Protein AF-A5HJ44-F1 (afdb_monomer_lite)

Organism: NCBI:txid44664

InterPro domains:
  IPR025958 SID1 transmembrane family [PF13965] (1-228)
  IPR025958 SID1 transmembrane family [PTHR12185] (1-228)

Radius of gyration: 21.25 Å; chains: 1; bounding box: 67×36×52 Å

Structure (mmCIF, N/CA/C/O backbone):
data_AF-A5HJ44-F1
#
_entry.id   AF-A5HJ44-F1
#
loop_
_atom_site.group_PDB
_atom_site.id
_atom_site.type_symbol
_atom_site.label_atom_id
_atom_site.label_alt_id
_atom_site.label_comp_id
_atom_site.label_asym_id
_atom_site.label_entity_id
_atom_site.label_seq_id
_atom_site.pdbx_PDB_ins_code
_atom_site.Cartn_x
_atom_site.Cartn_y
_atom_site.Cartn_z
_atom_site.occupancy
_atom_site.B_iso_or_equiv
_atom_site.auth_seq_id
_atom_site.auth_comp_id
_atom_site.auth_asym_id
_atom_site.auth_atom_id
_atom_site.pdbx_PDB_model_num
ATOM 1 N N . PRO A 1 1 ? -18.922 -4.460 18.369 1.00 63.72 1 PRO A N 1
ATOM 2 C CA . PRO A 1 1 ? -17.484 -4.845 18.382 1.00 63.72 1 PRO A CA 1
ATOM 3 C C . PRO A 1 1 ? -16.752 -4.337 19.642 1.00 63.72 1 PRO A C 1
ATOM 5 O O . PRO A 1 1 ? -17.092 -3.272 20.147 1.00 63.72 1 PRO A O 1
ATOM 8 N N . ASN A 1 2 ? -15.773 -5.092 20.155 1.00 74.44 2 ASN A N 1
ATOM 9 C CA . ASN A 1 2 ? -14.894 -4.692 21.267 1.00 74.44 2 ASN A CA 1
ATOM 10 C C . ASN A 1 2 ? -13.429 -4.575 20.786 1.00 74.44 2 ASN A C 1
ATOM 12 O O . ASN A 1 2 ? -13.132 -4.883 19.630 1.00 74.44 2 ASN A O 1
ATOM 16 N N . HIS A 1 3 ? -12.511 -4.149 21.659 1.00 74.56 3 HIS A N 1
ATOM 17 C CA . HIS A 1 3 ? -11.091 -3.981 21.313 1.00 74.56 3 HIS A CA 1
ATOM 18 C C . HIS A 1 3 ? -10.432 -5.256 20.753 1.00 74.56 3 HIS A C 1
ATOM 20 O O . HIS A 1 3 ? -9.649 -5.172 19.808 1.00 74.56 3 HIS A O 1
ATOM 26 N N . SER A 1 4 ? -10.759 -6.432 21.300 1.00 76.81 4 SER A N 1
ATOM 27 C CA . SER A 1 4 ? -10.204 -7.712 20.842 1.00 76.81 4 SER A CA 1
ATOM 28 C C . SER A 1 4 ? -10.662 -8.064 19.426 1.00 76.81 4 SER A C 1
ATOM 30 O O . SER A 1 4 ? -9.835 -8.449 18.602 1.00 76.81 4 SER A O 1
ATOM 32 N N . ASN A 1 5 ? -11.948 -7.866 19.119 1.00 80.00 5 ASN A N 1
ATOM 33 C CA . ASN A 1 5 ? -12.482 -8.091 17.774 1.00 80.00 5 ASN A CA 1
ATOM 34 C C . ASN A 1 5 ? -11.851 -7.121 16.770 1.00 80.00 5 ASN A C 1
ATOM 36 O O . ASN A 1 5 ? -11.382 -7.545 15.721 1.00 80.00 5 ASN A O 1
ATOM 40 N N . PHE A 1 6 ? -11.733 -5.838 17.131 1.00 79.12 6 PHE A N 1
ATOM 41 C CA . PHE A 1 6 ? -11.078 -4.846 16.277 1.00 79.12 6 PHE A CA 1
ATOM 42 C C . PHE A 1 6 ? -9.630 -5.241 15.941 1.00 79.12 6 PHE A C 1
ATOM 44 O O . PHE A 1 6 ? -9.216 -5.163 14.783 1.00 79.12 6 PHE A O 1
ATOM 51 N N . GLN A 1 7 ? -8.854 -5.692 16.931 1.00 80.75 7 GLN A N 1
ATOM 52 C CA . GLN A 1 7 ? -7.484 -6.151 16.705 1.00 80.75 7 GLN A CA 1
ATOM 53 C C . GLN A 1 7 ? -7.439 -7.375 15.780 1.00 80.75 7 GLN A C 1
ATOM 55 O O . GLN A 1 7 ? -6.580 -7.440 14.896 1.00 80.75 7 GLN A O 1
ATOM 60 N N . PHE A 1 8 ? -8.332 -8.341 15.993 1.00 83.56 8 PHE A N 1
ATOM 61 C CA . PHE A 1 8 ? -8.414 -9.554 15.187 1.00 83.56 8 PHE A CA 1
ATOM 62 C C . PHE A 1 8 ? -8.706 -9.212 13.722 1.00 83.56 8 PHE A C 1
ATOM 64 O O . PHE A 1 8 ? -7.889 -9.532 12.859 1.00 83.56 8 PHE A O 1
ATOM 71 N N . ASP A 1 9 ? -9.772 -8.457 13.455 1.00 84.25 9 ASP A N 1
ATOM 72 C CA . ASP A 1 9 ? -10.190 -8.069 12.101 1.00 84.25 9 ASP A CA 1
ATOM 73 C C . ASP A 1 9 ? -9.094 -7.276 11.381 1.00 84.25 9 ASP A C 1
ATOM 75 O O . ASP A 1 9 ? -8.699 -7.593 10.256 1.00 84.25 9 ASP A O 1
ATOM 79 N N . THR A 1 10 ? -8.510 -6.297 12.075 1.00 87.81 10 THR A N 1
ATOM 80 C CA . THR A 1 10 ? -7.425 -5.471 11.530 1.00 87.81 10 THR A CA 1
ATOM 81 C C . THR A 1 10 ? -6.193 -6.321 11.185 1.00 87.81 10 THR A C 1
ATOM 83 O O . THR A 1 10 ? -5.534 -6.088 10.168 1.00 87.81 10 THR A O 1
ATOM 86 N N . SER A 1 11 ? -5.898 -7.355 11.980 1.00 90.31 11 SER A N 1
ATOM 87 C CA . SER A 1 11 ? -4.780 -8.268 11.716 1.00 90.31 11 SER A CA 1
ATOM 88 C C . SER A 1 11 ? -4.990 -9.080 10.434 1.00 90.31 11 SER A C 1
ATOM 90 O O . SER A 1 11 ? -4.043 -9.236 9.659 1.00 90.31 11 SER A O 1
ATOM 92 N N . PHE A 1 12 ? -6.217 -9.538 10.149 1.00 90.75 12 PHE A N 1
ATOM 93 C CA . PHE A 1 12 ? -6.521 -10.183 8.863 1.00 90.75 12 PHE A CA 1
ATOM 94 C C . PHE A 1 12 ? -6.310 -9.234 7.693 1.00 90.75 12 PHE A C 1
ATOM 96 O O . PHE A 1 12 ? -5.727 -9.630 6.683 1.00 90.75 12 PHE A O 1
ATOM 103 N N . MET A 1 13 ? -6.710 -7.972 7.836 1.00 92.62 13 MET A N 1
ATOM 104 C CA . MET A 1 13 ? -6.504 -6.983 6.782 1.00 92.62 13 MET A CA 1
ATOM 105 C C . MET A 1 13 ? -5.012 -6.732 6.516 1.00 92.62 13 MET A C 1
ATOM 107 O O . MET A 1 13 ? -4.609 -6.660 5.352 1.00 92.62 13 MET A O 1
ATOM 111 N N . TYR A 1 14 ? -4.163 -6.685 7.554 1.00 93.81 14 TYR A N 1
ATOM 112 C CA . TYR A 1 14 ? -2.704 -6.617 7.372 1.00 93.81 14 TYR A CA 1
ATOM 113 C C . TYR A 1 14 ? -2.171 -7.813 6.583 1.00 93.81 14 TYR A C 1
ATOM 115 O O . TYR A 1 14 ? -1.401 -7.638 5.634 1.00 93.81 14 TYR A O 1
ATOM 123 N N . ILE A 1 15 ? -2.595 -9.024 6.962 1.00 93.81 15 ILE A N 1
ATOM 124 C CA . ILE A 1 15 ? -2.179 -10.268 6.310 1.00 93.81 15 ILE A CA 1
ATOM 125 C C . ILE A 1 15 ? -2.581 -10.242 4.834 1.00 93.81 15 ILE A C 1
ATOM 127 O O . ILE A 1 15 ? -1.734 -10.474 3.971 1.00 93.81 15 ILE A O 1
ATOM 131 N N . ILE A 1 16 ? -3.838 -9.907 4.528 1.00 94.06 16 ILE A N 1
ATOM 132 C CA . ILE A 1 16 ? -4.346 -9.835 3.153 1.00 94.06 16 ILE A CA 1
ATOM 133 C C . ILE A 1 16 ? -3.537 -8.826 2.335 1.00 94.06 16 ILE A C 1
ATOM 135 O O . ILE A 1 16 ? -3.106 -9.154 1.226 1.00 94.06 16 ILE A O 1
ATOM 139 N N . CYS A 1 17 ? -3.264 -7.634 2.874 1.00 95.19 17 CYS A N 1
ATOM 140 C CA . CYS A 1 17 ? -2.484 -6.621 2.165 1.00 95.19 17 CYS A CA 1
ATOM 141 C C . CYS A 1 17 ? -1.070 -7.107 1.845 1.00 95.19 17 CYS A C 1
ATOM 143 O O . CYS A 1 17 ? -0.602 -6.997 0.708 1.00 95.19 17 CYS A O 1
ATOM 145 N N . MET A 1 18 ? -0.386 -7.670 2.841 1.00 93.19 18 MET A N 1
ATOM 146 C CA . MET A 1 18 ? 0.999 -8.094 2.689 1.00 93.19 18 MET A CA 1
ATOM 147 C C . MET A 1 18 ? 1.131 -9.301 1.759 1.00 93.19 18 MET A C 1
ATOM 149 O O . MET A 1 18 ? 1.979 -9.298 0.864 1.00 93.19 18 MET A O 1
ATOM 153 N N . LEU A 1 19 ? 0.266 -10.306 1.915 1.00 93.44 19 LEU A N 1
ATOM 154 C CA . LEU A 1 19 ? 0.242 -11.471 1.032 1.00 93.44 19 LEU A CA 1
ATOM 155 C C . LEU A 1 19 ? -0.114 -11.077 -0.403 1.00 93.44 19 LEU A C 1
ATOM 157 O O . LEU A 1 19 ? 0.487 -11.607 -1.336 1.00 93.44 19 LEU A O 1
ATOM 161 N N . SER A 1 20 ? -1.012 -10.107 -0.596 1.00 94.50 20 SER A N 1
ATOM 162 C CA . SER A 1 20 ? -1.336 -9.579 -1.926 1.00 94.50 20 SER A CA 1
ATOM 163 C C . SER A 1 20 ? -0.126 -8.903 -2.574 1.00 94.50 20 SER A C 1
ATOM 165 O O . SER A 1 20 ? 0.199 -9.208 -3.722 1.00 94.50 20 SER A O 1
ATOM 167 N N . MET A 1 21 ? 0.604 -8.053 -1.841 1.00 93.19 21 MET A N 1
ATOM 168 C CA . MET A 1 21 ? 1.842 -7.439 -2.343 1.00 93.19 21 MET A CA 1
ATOM 169 C C . MET A 1 21 ? 2.898 -8.495 -2.701 1.00 93.19 21 MET A C 1
ATOM 171 O O . MET A 1 21 ? 3.485 -8.437 -3.783 1.00 93.19 21 MET A O 1
ATOM 175 N N . ILE A 1 22 ? 3.099 -9.501 -1.844 1.00 91.00 22 ILE A N 1
ATOM 176 C CA . ILE A 1 22 ? 4.034 -10.606 -2.106 1.00 91.00 22 ILE A CA 1
ATOM 177 C C . ILE A 1 22 ? 3.603 -11.401 -3.338 1.00 91.00 22 ILE A C 1
ATOM 179 O O . ILE A 1 22 ? 4.435 -11.702 -4.194 1.00 91.00 22 ILE A O 1
ATOM 183 N N . LYS A 1 23 ? 2.311 -11.708 -3.474 1.00 91.62 23 LYS A N 1
ATOM 184 C CA . LYS A 1 23 ? 1.792 -12.467 -4.613 1.00 91.62 23 LYS A CA 1
ATOM 185 C C . LYS A 1 23 ? 1.970 -11.709 -5.926 1.00 91.62 23 LYS A C 1
ATOM 187 O O . LYS A 1 23 ? 2.368 -12.315 -6.925 1.00 91.62 23 LYS A O 1
ATOM 192 N N . ILE A 1 24 ? 1.723 -10.397 -5.929 1.00 91.31 24 ILE A N 1
ATOM 193 C CA . ILE A 1 24 ? 1.994 -9.528 -7.084 1.00 91.31 24 ILE A CA 1
ATOM 194 C C . ILE A 1 24 ? 3.485 -9.585 -7.437 1.00 91.31 24 ILE A C 1
ATOM 196 O O . ILE A 1 24 ? 3.821 -9.787 -8.606 1.00 91.31 24 ILE A O 1
ATOM 200 N N . TYR A 1 25 ? 4.367 -9.467 -6.439 1.00 87.94 25 TYR A N 1
ATOM 201 C CA . TYR A 1 25 ? 5.816 -9.503 -6.638 1.00 87.94 25 TYR A CA 1
ATOM 202 C C . TYR A 1 25 ? 6.281 -10.840 -7.234 1.00 87.94 25 TYR A C 1
ATOM 204 O O . TYR A 1 25 ? 6.913 -10.848 -8.287 1.00 87.94 25 TYR A O 1
ATOM 212 N N . GLN A 1 26 ? 5.904 -11.970 -6.626 1.00 88.94 26 GLN A N 1
ATOM 213 C CA . GLN A 1 26 ? 6.264 -13.321 -7.084 1.00 88.94 26 GLN A CA 1
ATOM 214 C C . GLN A 1 26 ? 5.773 -13.609 -8.506 1.00 88.94 26 GLN A C 1
ATOM 216 O O . GLN A 1 26 ? 6.476 -14.209 -9.310 1.00 88.94 26 GLN A O 1
ATOM 221 N N . THR A 1 27 ? 4.567 -13.147 -8.850 1.00 88.25 27 THR A N 1
ATOM 222 C CA . THR A 1 27 ? 4.007 -13.346 -10.198 1.00 88.25 27 THR A CA 1
ATOM 223 C C . THR A 1 27 ? 4.777 -12.546 -11.260 1.00 88.25 27 THR A C 1
ATOM 225 O O . THR A 1 27 ? 4.742 -12.886 -12.442 1.00 88.25 27 THR A O 1
ATOM 228 N N . ARG A 1 28 ? 5.471 -11.470 -10.866 1.00 85.62 28 ARG A N 1
ATOM 229 C CA . ARG A 1 28 ? 6.277 -10.627 -11.764 1.00 85.62 28 ARG A CA 1
ATOM 230 C C . ARG A 1 28 ? 7.748 -11.019 -11.814 1.00 85.62 28 ARG A C 1
ATOM 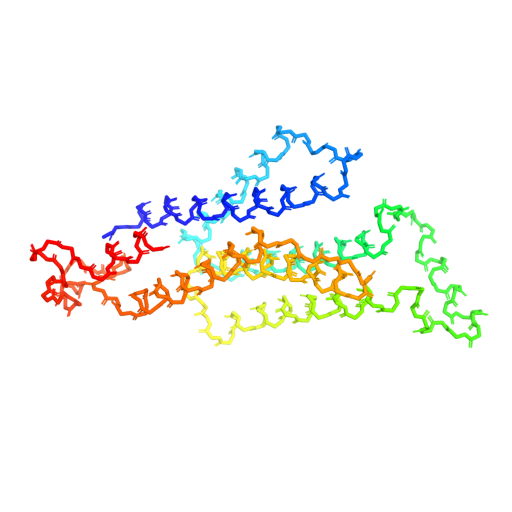232 O O . ARG A 1 28 ? 8.372 -10.796 -12.847 1.00 85.62 28 ARG A O 1
ATOM 239 N N . HIS A 1 29 ? 8.258 -11.595 -10.734 1.00 83.31 29 HIS A N 1
ATOM 240 C CA . HIS A 1 29 ? 9.642 -12.033 -10.575 1.00 83.31 29 HIS A CA 1
ATOM 241 C C . HIS A 1 29 ? 9.647 -13.513 -10.173 1.00 83.31 29 HIS A C 1
ATOM 243 O O . HIS A 1 29 ? 9.844 -13.829 -8.999 1.00 83.31 29 HIS A O 1
ATOM 249 N N . PRO A 1 30 ? 9.359 -14.430 -11.119 1.00 77.69 30 PRO A N 1
ATOM 250 C CA . PRO A 1 30 ? 9.228 -15.861 -10.827 1.00 77.69 30 PRO A CA 1
ATOM 251 C C . PRO A 1 30 ? 10.550 -16.509 -10.384 1.00 77.69 30 PRO A C 1
ATOM 253 O O . PRO A 1 30 ? 10.556 -17.610 -9.844 1.00 77.69 30 PRO A O 1
ATOM 256 N N . ASP A 1 31 ? 11.670 -15.826 -10.606 1.00 76.06 31 ASP A N 1
ATOM 257 C CA . ASP A 1 31 ? 13.004 -16.183 -10.139 1.00 76.06 31 ASP A CA 1
ATOM 258 C C . ASP A 1 31 ? 13.217 -15.911 -8.639 1.00 76.06 31 ASP A C 1
ATOM 260 O O . ASP A 1 31 ? 14.182 -16.406 -8.055 1.00 76.06 31 ASP A O 1
ATOM 264 N N . ILE A 1 32 ? 12.315 -15.165 -7.993 1.00 76.38 32 ILE A N 1
ATOM 265 C CA . ILE A 1 32 ? 12.426 -14.773 -6.588 1.00 76.38 32 ILE A CA 1
ATOM 266 C C . ILE A 1 32 ? 11.272 -15.378 -5.787 1.00 76.38 32 ILE A C 1
ATOM 268 O O . ILE A 1 32 ? 10.175 -14.825 -5.692 1.00 76.38 32 ILE A O 1
ATOM 272 N N . ASN A 1 33 ? 11.558 -16.497 -5.124 1.00 76.12 33 ASN A N 1
ATOM 273 C CA . ASN A 1 33 ? 10.641 -17.113 -4.173 1.00 76.12 33 ASN A CA 1
ATOM 274 C C . ASN A 1 33 ? 10.976 -16.669 -2.748 1.00 76.12 33 ASN A C 1
ATOM 276 O O . ASN A 1 33 ? 12.034 -16.987 -2.204 1.00 76.12 33 ASN A O 1
ATOM 280 N N . ALA A 1 34 ? 10.055 -15.933 -2.130 1.00 76.81 34 ALA A N 1
ATOM 281 C CA . ALA A 1 34 ? 10.149 -15.595 -0.716 1.00 76.81 34 ALA A CA 1
ATOM 282 C C . ALA A 1 34 ? 9.985 -16.860 0.143 1.00 76.81 34 ALA A C 1
ATOM 284 O O . ALA A 1 34 ? 9.034 -17.620 -0.039 1.00 76.81 34 ALA A O 1
ATOM 285 N N . ASN A 1 35 ? 10.898 -17.073 1.094 1.00 87.00 35 ASN A N 1
ATOM 286 C CA . ASN A 1 35 ? 10.788 -18.167 2.056 1.00 87.00 35 ASN A CA 1
ATOM 287 C C . ASN A 1 35 ? 9.532 -17.966 2.923 1.00 87.00 35 ASN A C 1
ATOM 289 O O . ASN A 1 35 ? 9.404 -16.943 3.596 1.00 87.00 35 ASN A O 1
ATOM 293 N N . ALA A 1 36 ? 8.632 -18.953 2.927 1.00 87.50 36 ALA A N 1
ATOM 294 C CA . ALA A 1 36 ? 7.381 -18.901 3.677 1.00 87.50 36 ALA A CA 1
ATOM 295 C C . ALA A 1 36 ? 7.604 -18.629 5.174 1.00 87.50 36 ALA A C 1
ATOM 297 O O . ALA A 1 36 ? 6.921 -17.781 5.742 1.00 87.50 36 ALA A O 1
ATOM 298 N N . TYR A 1 37 ? 8.603 -19.263 5.796 1.00 90.94 37 TYR A N 1
ATOM 299 C CA . TYR A 1 37 ? 8.917 -19.051 7.214 1.00 90.94 37 TYR A CA 1
ATOM 300 C C . TYR A 1 37 ? 9.302 -17.598 7.507 1.00 90.94 37 TYR A C 1
ATOM 302 O O . TYR A 1 37 ? 8.872 -17.034 8.510 1.00 90.94 37 TYR A O 1
ATOM 310 N N . LEU A 1 38 ? 10.062 -16.965 6.607 1.00 89.44 38 LEU A N 1
ATOM 311 C CA . LEU A 1 38 ? 10.430 -15.557 6.740 1.00 89.44 38 LEU A CA 1
ATOM 312 C C . LEU A 1 38 ? 9.203 -14.650 6.589 1.00 89.44 38 LEU A C 1
ATOM 314 O O . LEU A 1 38 ? 9.029 -13.726 7.377 1.00 89.44 38 LEU A O 1
ATOM 318 N N . VAL A 1 39 ? 8.340 -14.927 5.607 1.00 89.94 39 VAL A N 1
ATOM 319 C CA . VAL A 1 39 ? 7.105 -14.160 5.382 1.00 89.94 39 VAL A CA 1
ATOM 320 C C . VAL A 1 39 ? 6.190 -14.230 6.604 1.00 89.94 39 VAL A C 1
ATOM 322 O O . VAL A 1 39 ? 5.748 -13.191 7.090 1.00 89.94 39 VAL A O 1
ATOM 325 N N . PHE A 1 40 ? 5.948 -15.428 7.141 1.00 90.75 40 PHE A N 1
ATOM 326 C CA . PHE A 1 40 ? 5.127 -15.598 8.340 1.00 90.75 40 PHE A CA 1
ATOM 327 C C . PHE A 1 40 ? 5.778 -14.988 9.587 1.00 90.75 40 PHE A C 1
ATOM 329 O O . PHE A 1 40 ? 5.073 -14.405 10.406 1.00 90.75 40 PHE A O 1
ATOM 336 N N . GLY A 1 41 ? 7.108 -15.034 9.707 1.00 93.50 41 GLY A N 1
ATOM 337 C CA . GLY A 1 41 ? 7.832 -14.341 10.776 1.00 93.50 41 GLY A CA 1
ATOM 338 C C . GLY A 1 41 ? 7.652 -12.820 10.721 1.00 93.50 41 GLY A C 1
ATOM 339 O O . GLY A 1 41 ? 7.383 -12.192 11.744 1.00 93.50 41 GLY A O 1
ATOM 340 N N . VAL A 1 42 ? 7.723 -12.226 9.524 1.00 92.06 42 VAL A N 1
ATOM 341 C CA . VAL A 1 42 ? 7.465 -10.790 9.323 1.00 92.06 42 VAL A CA 1
ATOM 342 C C . VAL A 1 42 ? 6.003 -10.440 9.622 1.00 92.06 42 VAL A C 1
ATOM 344 O O . VAL A 1 42 ? 5.759 -9.437 10.288 1.00 92.06 42 VAL A O 1
ATOM 347 N N . LEU A 1 43 ? 5.036 -11.272 9.210 1.00 92.44 43 LEU A N 1
ATOM 348 C CA . LEU A 1 43 ? 3.622 -11.085 9.572 1.00 92.44 43 LEU A CA 1
ATOM 349 C C . LEU A 1 43 ? 3.421 -11.090 11.086 1.00 92.44 43 LEU A C 1
ATOM 351 O O . LEU A 1 43 ? 2.786 -10.184 11.619 1.00 92.44 43 LEU A O 1
ATOM 355 N N . ALA A 1 44 ? 3.982 -12.082 11.779 1.00 93.38 44 ALA A N 1
ATOM 356 C CA . ALA A 1 44 ? 3.877 -12.185 13.229 1.00 93.38 44 ALA A CA 1
ATOM 357 C C . ALA A 1 44 ? 4.463 -10.944 13.918 1.00 93.38 44 ALA A C 1
ATOM 359 O O . ALA A 1 44 ? 3.831 -10.376 14.807 1.00 93.38 44 ALA A O 1
ATOM 360 N N . PHE A 1 45 ? 5.625 -10.469 13.458 1.00 93.19 45 PHE A N 1
ATOM 361 C CA . PHE A 1 45 ? 6.234 -9.240 13.963 1.00 93.19 45 PHE A CA 1
ATOM 362 C C . PHE A 1 45 ? 5.336 -8.011 13.755 1.00 93.19 45 PHE A C 1
ATOM 364 O O . PHE A 1 45 ? 5.141 -7.234 14.686 1.00 93.19 45 PHE A O 1
ATOM 371 N N . ILE A 1 46 ? 4.753 -7.848 12.565 1.00 92.75 46 ILE A N 1
ATOM 372 C CA . ILE A 1 46 ? 3.839 -6.740 12.245 1.00 92.75 46 ILE A CA 1
ATOM 373 C C . ILE A 1 46 ? 2.588 -6.772 13.133 1.00 92.75 46 ILE A C 1
ATOM 375 O O . ILE A 1 46 ? 2.156 -5.725 13.610 1.00 92.75 46 ILE A O 1
ATOM 379 N N . ILE A 1 47 ? 2.017 -7.953 13.384 1.00 92.50 47 ILE A N 1
ATOM 380 C CA . ILE A 1 47 ? 0.838 -8.109 14.249 1.00 92.50 47 ILE A CA 1
ATOM 381 C C . ILE A 1 47 ? 1.179 -7.738 15.695 1.00 92.50 47 ILE A C 1
ATOM 383 O O . ILE A 1 47 ? 0.436 -6.979 16.318 1.00 92.50 47 ILE A O 1
ATOM 387 N N . ILE A 1 48 ? 2.314 -8.218 16.217 1.00 91.94 48 ILE A N 1
ATOM 388 C CA . ILE A 1 48 ? 2.790 -7.857 17.561 1.00 91.94 48 ILE A CA 1
ATOM 389 C C . ILE A 1 48 ? 3.019 -6.348 17.648 1.00 91.94 48 ILE A C 1
ATOM 391 O O . ILE A 1 48 ? 2.552 -5.719 18.592 1.00 91.94 48 ILE A O 1
ATOM 395 N N . LEU A 1 49 ? 3.663 -5.750 16.644 1.00 91.12 49 LEU A N 1
ATOM 396 C CA . LEU A 1 49 ? 3.884 -4.309 16.575 1.00 91.12 49 LEU A CA 1
ATOM 397 C C . LEU A 1 49 ? 2.561 -3.526 16.576 1.00 91.12 49 LEU A C 1
ATOM 399 O O . LEU A 1 49 ? 2.429 -2.541 17.302 1.00 91.12 49 LEU A O 1
ATOM 403 N N . GLY A 1 50 ? 1.576 -3.977 15.795 1.00 89.88 50 GLY A N 1
ATOM 404 C CA . GLY A 1 50 ? 0.232 -3.406 15.764 1.00 89.88 50 GLY A CA 1
ATOM 405 C C . GLY A 1 50 ? -0.458 -3.474 17.127 1.00 89.88 50 GLY A C 1
ATOM 406 O O . GLY A 1 50 ? -0.988 -2.467 17.588 1.00 89.88 50 GLY A O 1
ATOM 407 N N . LEU A 1 51 ? -0.387 -4.625 17.804 1.00 88.81 51 LEU A N 1
ATOM 408 C CA . LEU A 1 51 ? -0.904 -4.807 19.163 1.00 88.81 51 LEU A CA 1
ATOM 409 C C . LEU A 1 51 ? -0.209 -3.879 20.164 1.00 88.81 51 LEU A C 1
ATOM 411 O O . LEU A 1 51 ? -0.880 -3.187 20.926 1.00 88.81 51 LEU A O 1
ATOM 415 N N . THR A 1 52 ? 1.125 -3.821 20.143 1.00 88.56 52 THR A N 1
ATOM 416 C CA . THR A 1 52 ? 1.900 -2.928 21.012 1.00 88.56 52 THR A CA 1
ATOM 417 C C . THR A 1 52 ? 1.495 -1.474 20.798 1.00 88.56 52 THR A C 1
ATOM 419 O O . THR A 1 52 ? 1.303 -0.759 21.774 1.00 88.56 52 THR A O 1
ATOM 422 N N . GLY A 1 53 ? 1.296 -1.037 19.554 1.00 87.25 53 GLY A N 1
ATOM 423 C CA . GLY A 1 53 ? 0.873 0.334 19.271 1.00 87.25 53 GLY A CA 1
ATOM 424 C C . GLY A 1 53 ? -0.575 0.654 19.638 1.00 87.25 53 GLY A C 1
ATOM 425 O O . GLY A 1 53 ? -0.901 1.823 19.815 1.00 87.25 53 GLY A O 1
ATOM 426 N N . ILE A 1 54 ? -1.447 -0.351 19.762 1.00 84.88 54 ILE A N 1
ATOM 427 C CA . ILE A 1 54 ? -2.805 -0.165 20.296 1.00 84.88 54 ILE A CA 1
ATOM 428 C C . ILE A 1 54 ? -2.770 -0.070 21.827 1.00 84.88 54 ILE A C 1
ATOM 430 O O . ILE A 1 54 ? -3.498 0.733 22.397 1.00 84.88 54 ILE A O 1
ATOM 434 N N . MET A 1 55 ? -1.928 -0.868 22.491 1.00 84.06 55 MET A N 1
ATOM 435 C CA . MET A 1 55 ? -1.832 -0.896 23.958 1.00 84.06 55 MET A CA 1
ATOM 436 C C . MET A 1 55 ? -1.023 0.272 24.535 1.00 84.06 55 MET A C 1
ATOM 438 O O . MET A 1 55 ? -1.302 0.729 25.640 1.00 84.06 55 MET A O 1
ATOM 442 N N . TYR A 1 56 ? -0.010 0.746 23.806 1.00 81.88 56 TYR A N 1
ATOM 443 C CA . TYR A 1 56 ? 0.886 1.817 24.230 1.00 81.88 56 TYR A CA 1
ATOM 444 C C . TYR A 1 56 ? 0.759 3.017 23.288 1.00 81.88 56 TYR A C 1
ATOM 446 O O . TYR A 1 56 ? 1.416 3.080 22.248 1.00 81.88 56 TYR A O 1
ATOM 454 N N . GLU A 1 57 ? -0.033 4.015 23.684 1.00 70.94 57 GLU A N 1
ATOM 455 C CA . GLU A 1 57 ? -0.248 5.269 22.937 1.00 70.94 57 GLU A CA 1
ATOM 456 C C . GLU A 1 57 ? 0.932 6.262 23.061 1.00 70.94 57 GLU A C 1
ATOM 458 O O . GLU A 1 57 ? 0.765 7.466 23.250 1.00 70.94 57 GLU A O 1
ATOM 463 N N . GLY A 1 58 ? 2.167 5.759 22.991 1.00 80.00 58 GLY A N 1
ATOM 464 C CA . GLY A 1 58 ? 3.380 6.566 23.114 1.00 80.00 58 GLY A CA 1
ATOM 465 C C . GLY A 1 58 ? 3.904 7.064 21.757 1.00 80.00 58 GLY A C 1
ATOM 466 O O . GLY A 1 58 ? 4.015 6.268 20.821 1.00 80.00 58 GLY A O 1
ATOM 467 N N . PRO A 1 59 ? 4.357 8.330 21.637 1.00 85.50 59 PRO A N 1
ATOM 468 C CA . PRO A 1 59 ? 4.915 8.855 20.384 1.00 85.50 59 PRO A CA 1
ATOM 469 C C . PRO A 1 59 ? 6.216 8.151 19.967 1.00 85.50 59 PRO A C 1
ATOM 471 O O . PRO A 1 59 ? 6.573 8.151 18.792 1.00 85.50 59 PRO A O 1
ATOM 474 N N . ILE A 1 60 ? 6.921 7.523 20.915 1.00 88.50 60 ILE A N 1
ATOM 475 C CA . ILE A 1 60 ? 8.208 6.851 20.688 1.00 88.50 60 ILE A CA 1
ATOM 476 C C . ILE A 1 60 ? 8.067 5.716 19.670 1.00 88.50 60 ILE A C 1
ATOM 478 O O . ILE A 1 60 ? 8.843 5.654 18.716 1.00 88.50 60 ILE A O 1
ATOM 482 N N . LEU A 1 61 ? 7.066 4.844 19.842 1.00 88.00 61 LEU A N 1
ATOM 483 C CA . LEU A 1 61 ? 6.842 3.719 18.932 1.00 88.00 61 LEU A CA 1
ATOM 484 C C . LEU A 1 61 ? 6.576 4.221 17.510 1.00 88.00 61 LEU A C 1
ATOM 486 O O . LEU A 1 61 ? 7.132 3.694 16.548 1.00 88.00 61 LEU A O 1
ATOM 490 N N . PHE A 1 62 ? 5.779 5.284 17.389 1.00 87.88 62 PHE A N 1
ATOM 491 C CA . PHE A 1 62 ? 5.445 5.884 16.106 1.00 87.88 62 PHE A CA 1
ATOM 492 C C . PHE A 1 62 ? 6.664 6.503 15.411 1.00 87.88 62 PHE A C 1
ATOM 494 O O . PHE A 1 62 ? 6.860 6.290 14.214 1.00 87.88 62 PHE A O 1
ATOM 501 N N . ILE A 1 63 ? 7.504 7.241 16.146 1.00 89.88 63 ILE A N 1
ATOM 502 C CA . ILE A 1 63 ? 8.737 7.840 15.611 1.00 89.88 63 ILE A CA 1
ATOM 503 C C . ILE A 1 63 ? 9.677 6.742 15.109 1.00 89.88 63 ILE A C 1
ATOM 505 O O . ILE A 1 63 ? 10.134 6.801 13.967 1.00 89.88 63 ILE A O 1
ATOM 509 N N . LEU A 1 64 ? 9.928 5.716 15.930 1.00 91.69 64 LEU A N 1
ATOM 510 C CA . LEU A 1 64 ? 10.796 4.595 15.563 1.00 91.69 64 LEU A CA 1
ATOM 511 C C . LEU A 1 64 ? 10.267 3.858 14.329 1.00 91.69 64 LEU A C 1
ATOM 513 O O . LEU A 1 64 ? 11.024 3.609 13.388 1.00 91.69 64 LEU A O 1
ATOM 517 N N . PHE A 1 65 ? 8.964 3.566 14.305 1.00 91.94 65 PHE A N 1
ATOM 518 C CA . PHE A 1 65 ? 8.315 2.934 13.163 1.00 91.94 65 PHE A CA 1
ATOM 519 C C . PHE A 1 65 ? 8.420 3.790 11.899 1.00 91.94 65 PHE A C 1
ATOM 521 O O . PHE A 1 65 ? 8.775 3.276 10.844 1.00 91.94 65 PHE A O 1
ATOM 528 N N . THR A 1 66 ? 8.163 5.095 11.996 1.00 91.75 66 THR A N 1
ATOM 529 C CA . THR A 1 66 ? 8.208 6.012 10.851 1.00 91.75 66 THR A CA 1
ATOM 530 C C . THR A 1 66 ? 9.614 6.109 10.270 1.00 91.75 66 THR A C 1
ATOM 532 O O . THR A 1 66 ? 9.779 6.017 9.055 1.00 91.75 66 THR A O 1
ATOM 535 N N . CYS A 1 67 ? 10.641 6.223 11.116 1.00 93.38 67 CYS A N 1
ATOM 536 C CA . CYS A 1 67 ? 12.035 6.208 10.673 1.00 93.38 67 CYS A CA 1
ATOM 537 C C . CYS A 1 67 ? 12.374 4.907 9.932 1.00 93.38 67 CYS A C 1
ATOM 539 O O . CYS A 1 67 ? 12.918 4.949 8.828 1.00 93.38 67 CYS A O 1
ATOM 541 N N . LEU A 1 68 ? 12.011 3.755 10.507 1.00 93.88 68 LEU A N 1
ATOM 542 C CA . LEU A 1 68 ? 12.238 2.452 9.883 1.00 93.88 68 LEU A CA 1
ATOM 543 C C . LEU A 1 68 ? 11.479 2.324 8.555 1.00 93.88 68 LEU A C 1
ATOM 545 O O . LEU A 1 68 ? 12.060 1.903 7.557 1.00 93.88 68 LEU A O 1
ATOM 549 N N . HIS A 1 69 ? 10.214 2.739 8.518 1.00 93.19 69 HIS A N 1
ATOM 550 C CA . HIS A 1 69 ? 9.375 2.726 7.322 1.00 93.19 69 HIS A CA 1
ATOM 551 C C . HIS A 1 69 ? 9.971 3.566 6.188 1.00 93.19 69 HIS A C 1
ATOM 553 O O . HIS A 1 69 ? 10.120 3.070 5.072 1.00 93.19 69 HIS A O 1
ATOM 559 N N . LEU A 1 70 ? 10.382 4.808 6.464 1.00 94.06 70 LEU A N 1
ATOM 560 C CA . LEU A 1 70 ? 10.965 5.700 5.454 1.00 94.06 70 LEU A CA 1
ATOM 561 C C . LEU A 1 70 ? 12.298 5.166 4.900 1.00 94.06 70 LEU A C 1
ATOM 563 O O . LEU A 1 70 ? 12.561 5.270 3.699 1.00 94.06 70 LEU A O 1
ATOM 567 N N . ILE A 1 71 ? 13.119 4.538 5.747 1.00 94.00 71 ILE A N 1
ATOM 568 C CA . ILE A 1 71 ? 14.340 3.853 5.305 1.00 94.00 71 ILE A CA 1
ATOM 569 C C . ILE A 1 71 ? 13.982 2.665 4.404 1.00 94.00 71 ILE A C 1
ATOM 571 O O . ILE A 1 71 ? 14.552 2.512 3.321 1.00 94.00 71 ILE A O 1
ATOM 575 N N . MET A 1 72 ? 13.019 1.842 4.824 1.00 92.06 72 MET A N 1
ATOM 576 C CA . MET A 1 72 ? 12.611 0.643 4.093 1.00 92.06 72 MET A CA 1
ATOM 577 C C . MET A 1 72 ? 11.977 0.967 2.742 1.00 92.06 72 MET A C 1
ATOM 579 O O . MET A 1 72 ? 12.299 0.307 1.754 1.00 92.06 72 MET A O 1
ATOM 583 N N . ILE A 1 73 ? 11.128 1.990 2.643 1.00 94.06 73 ILE A N 1
ATOM 584 C CA . ILE A 1 73 ? 10.534 2.362 1.355 1.00 94.06 73 ILE A CA 1
ATOM 585 C C . ILE A 1 73 ? 11.575 2.927 0.392 1.00 94.06 73 ILE A C 1
ATOM 587 O O . ILE A 1 73 ? 11.542 2.600 -0.796 1.00 94.06 73 ILE A O 1
ATOM 591 N N . PHE A 1 74 ? 12.533 3.717 0.882 1.00 91.62 74 PHE A N 1
ATOM 592 C CA . PHE A 1 74 ? 13.634 4.200 0.054 1.00 91.62 74 PHE A CA 1
ATOM 593 C C . PHE A 1 74 ? 14.485 3.028 -0.454 1.00 91.62 74 PHE A C 1
ATOM 595 O O . PHE A 1 74 ? 14.761 2.925 -1.653 1.00 91.62 74 PHE A O 1
ATOM 602 N N . TRP A 1 75 ? 14.826 2.100 0.445 1.00 90.31 75 TRP A N 1
ATOM 603 C CA . TRP A 1 75 ? 15.549 0.871 0.130 1.00 90.31 75 TRP A CA 1
ATOM 604 C C . TRP A 1 75 ? 14.852 0.043 -0.953 1.00 90.31 75 TRP A C 1
ATOM 606 O O . TRP A 1 75 ? 15.442 -0.263 -1.992 1.00 90.31 75 TRP A O 1
ATOM 616 N N . LEU A 1 76 ? 13.581 -0.295 -0.728 1.00 89.19 76 LEU A N 1
ATOM 617 C CA . LEU A 1 76 ? 12.781 -1.107 -1.641 1.00 89.19 76 LEU A CA 1
ATOM 618 C C . LEU A 1 76 ? 12.577 -0.405 -2.984 1.00 89.19 76 LEU A C 1
ATOM 620 O O . LEU A 1 76 ? 12.703 -1.044 -4.026 1.00 89.19 76 LEU A O 1
ATOM 624 N N . SER A 1 77 ? 12.342 0.908 -2.985 1.00 90.94 77 SER A N 1
ATOM 625 C CA . SER A 1 77 ? 12.210 1.688 -4.221 1.00 90.94 77 SER A CA 1
ATOM 626 C C . SER A 1 77 ? 13.487 1.627 -5.054 1.00 90.94 77 SER A C 1
ATOM 628 O O . SER A 1 77 ? 13.430 1.403 -6.263 1.00 90.94 77 SER A O 1
ATOM 630 N N . ALA A 1 78 ? 14.655 1.739 -4.422 1.00 88.12 78 ALA A N 1
ATOM 631 C CA . ALA A 1 78 ? 15.927 1.614 -5.120 1.00 88.12 78 ALA A CA 1
ATOM 632 C C . ALA A 1 78 ? 16.161 0.188 -5.661 1.00 88.12 78 ALA A C 1
ATOM 634 O O . ALA A 1 78 ? 16.631 0.029 -6.792 1.00 88.12 78 ALA A O 1
ATOM 635 N N . GLN A 1 79 ? 15.768 -0.849 -4.912 1.00 87.38 79 GLN A N 1
ATOM 636 C CA . GLN A 1 79 ? 15.789 -2.232 -5.398 1.00 87.38 79 GLN A CA 1
ATOM 637 C C . GLN A 1 79 ? 14.872 -2.422 -6.614 1.00 87.38 79 GLN A C 1
ATOM 639 O O . GLN A 1 79 ? 15.307 -2.970 -7.626 1.00 87.38 79 GLN A O 1
ATOM 644 N N . ILE A 1 80 ? 13.636 -1.918 -6.574 1.00 87.06 80 ILE A N 1
ATOM 645 C CA . ILE A 1 80 ? 12.677 -2.014 -7.688 1.00 87.06 80 ILE A CA 1
ATOM 646 C C . ILE A 1 80 ? 13.180 -1.240 -8.914 1.00 87.06 80 ILE A C 1
ATOM 648 O O . ILE A 1 80 ? 13.100 -1.742 -10.039 1.00 87.06 80 ILE A O 1
ATOM 652 N N . TYR A 1 81 ? 13.761 -0.054 -8.721 1.00 88.62 81 TYR A N 1
ATOM 653 C CA . TYR A 1 81 ? 14.324 0.753 -9.806 1.00 88.62 81 TYR A CA 1
ATOM 654 C C . TYR A 1 81 ? 15.393 -0.014 -10.603 1.00 88.62 81 TYR A C 1
ATOM 656 O O . TYR A 1 81 ? 15.385 -0.003 -11.839 1.00 88.62 81 TYR A O 1
ATOM 664 N N . TYR A 1 82 ? 16.266 -0.741 -9.899 1.00 83.69 82 TYR A N 1
ATOM 665 C CA . TYR A 1 82 ? 17.330 -1.561 -10.483 1.00 83.69 82 TYR A CA 1
ATOM 666 C C . TYR A 1 82 ? 16.967 -3.044 -10.663 1.00 83.69 82 TYR A C 1
ATOM 668 O O . TYR A 1 82 ? 17.854 -3.850 -10.956 1.00 83.69 82 TYR A O 1
ATOM 676 N N . MET A 1 83 ? 15.687 -3.415 -10.536 1.00 77.75 83 MET A N 1
ATOM 677 C CA . MET A 1 83 ? 15.205 -4.797 -10.685 1.00 77.75 83 MET A CA 1
ATOM 678 C C . MET A 1 83 ? 15.963 -5.808 -9.808 1.00 77.75 83 MET A C 1
ATOM 680 O O . MET A 1 83 ? 16.384 -6.858 -10.282 1.00 77.75 83 MET A O 1
ATOM 684 N N . GLY A 1 84 ? 16.229 -5.454 -8.551 1.00 64.25 84 GLY A N 1
ATOM 685 C CA . GLY A 1 84 ? 16.893 -6.323 -7.573 1.00 64.25 84 GLY A CA 1
ATOM 686 C C . GLY A 1 84 ? 18.382 -6.581 -7.835 1.00 64.25 84 GLY A C 1
ATOM 687 O O . GLY A 1 84 ? 19.036 -7.275 -7.064 1.00 64.25 84 GLY A O 1
ATOM 688 N N . ARG A 1 85 ? 18.961 -6.018 -8.906 1.00 70.06 85 ARG A N 1
ATOM 689 C CA . ARG A 1 85 ? 20.385 -6.205 -9.246 1.00 70.06 85 ARG A CA 1
ATOM 690 C C . ARG A 1 85 ? 21.315 -5.292 -8.453 1.00 70.06 85 ARG A C 1
ATOM 692 O O . ARG A 1 85 ? 22.535 -5.417 -8.555 1.00 70.06 85 ARG A O 1
ATOM 699 N N . TRP A 1 86 ? 20.759 -4.337 -7.710 1.00 68.00 86 TRP A N 1
ATOM 700 C CA . TRP A 1 86 ? 21.550 -3.375 -6.963 1.00 68.00 86 TRP A CA 1
ATOM 701 C C . TRP A 1 86 ? 21.963 -3.948 -5.612 1.00 68.00 86 TRP A C 1
ATOM 703 O O . TRP A 1 86 ? 21.145 -4.147 -4.719 1.00 68.00 86 TRP A O 1
ATOM 713 N N . LYS A 1 87 ? 23.263 -4.190 -5.453 1.00 70.44 87 LYS A N 1
ATOM 714 C CA . LYS A 1 87 ? 23.863 -4.566 -4.172 1.00 70.44 87 LYS A CA 1
ATOM 715 C C . LYS A 1 87 ? 24.491 -3.329 -3.535 1.00 70.44 87 LYS A C 1
ATOM 717 O O . LYS A 1 87 ? 25.235 -2.599 -4.196 1.00 70.44 87 LYS A O 1
ATOM 722 N N . LEU A 1 88 ? 24.182 -3.073 -2.263 1.00 67.56 88 LEU A N 1
ATOM 723 C CA . LEU A 1 88 ? 24.910 -2.064 -1.499 1.00 67.56 88 LEU A CA 1
ATOM 724 C C . LEU A 1 88 ? 26.264 -2.614 -1.075 1.00 67.56 88 LEU A C 1
ATOM 726 O O . LEU A 1 88 ? 26.359 -3.403 -0.140 1.00 67.56 88 LEU A O 1
ATOM 730 N N . ASP A 1 89 ? 27.312 -2.109 -1.710 1.00 77.50 89 ASP A N 1
ATOM 731 C CA . ASP A 1 89 ? 28.676 -2.285 -1.241 1.00 77.50 89 ASP A CA 1
ATOM 732 C C . ASP A 1 89 ? 29.126 -1.038 -0.465 1.00 77.50 89 ASP A C 1
ATOM 734 O O . ASP A 1 89 ? 28.680 0.080 -0.734 1.00 77.50 89 ASP A O 1
ATOM 738 N N . LYS A 1 90 ? 30.132 -1.175 0.411 1.00 76.12 90 LYS A N 1
ATOM 739 C CA . LYS A 1 90 ? 30.782 -0.028 1.090 1.00 76.12 90 LYS A CA 1
ATOM 740 C C . LYS A 1 90 ? 31.321 1.037 0.116 1.00 76.12 90 LYS A C 1
ATOM 742 O O . LYS A 1 90 ? 31.547 2.178 0.498 1.00 76.12 90 LYS A O 1
ATOM 747 N N . LYS A 1 91 ? 31.532 0.672 -1.155 1.00 77.38 91 LYS A N 1
ATOM 748 C CA . LYS A 1 91 ? 32.007 1.563 -2.227 1.00 77.38 91 LYS A CA 1
ATOM 749 C C . LYS A 1 91 ? 30.875 2.304 -2.955 1.00 77.38 91 LYS A C 1
ATOM 751 O O . LYS A 1 91 ? 31.168 3.205 -3.737 1.00 77.38 91 LYS A O 1
ATOM 756 N N . THR A 1 92 ? 29.608 1.961 -2.719 1.00 77.75 92 THR A N 1
ATOM 757 C CA . THR A 1 92 ? 28.448 2.589 -3.373 1.00 77.75 92 THR A CA 1
ATOM 758 C C . THR A 1 92 ? 28.354 4.108 -3.162 1.00 77.75 92 THR A C 1
ATOM 760 O O . THR A 1 92 ? 28.135 4.795 -4.159 1.00 77.75 92 THR A O 1
ATOM 763 N N . PRO A 1 93 ? 28.608 4.679 -1.962 1.00 75.31 93 PRO A N 1
ATOM 764 C CA . PRO A 1 93 ? 28.572 6.133 -1.771 1.00 75.31 93 PRO A CA 1
ATOM 765 C C . PRO A 1 93 ? 29.646 6.839 -2.605 1.00 75.31 93 PRO A C 1
ATOM 767 O O . PRO A 1 93 ? 29.377 7.831 -3.274 1.00 75.31 93 PRO A O 1
ATOM 770 N N . LYS A 1 94 ? 30.857 6.266 -2.639 1.00 77.94 94 LYS A N 1
ATOM 771 C CA . LYS A 1 94 ? 31.981 6.790 -3.425 1.00 77.94 94 LYS A CA 1
ATOM 772 C C . LYS A 1 94 ? 31.712 6.705 -4.931 1.00 77.94 94 LYS A C 1
ATOM 774 O O . LYS A 1 94 ? 32.037 7.635 -5.659 1.00 77.94 94 LYS A O 1
ATOM 779 N N . ARG A 1 95 ? 31.086 5.618 -5.404 1.00 80.06 95 ARG A N 1
ATOM 780 C CA . ARG A 1 95 ? 30.649 5.478 -6.808 1.00 80.06 95 ARG A CA 1
ATOM 781 C C . ARG A 1 95 ? 29.589 6.518 -7.176 1.00 80.06 95 ARG A C 1
ATOM 783 O O . ARG A 1 95 ? 29.677 7.094 -8.253 1.00 80.06 95 ARG A O 1
ATOM 790 N N . PHE A 1 96 ? 28.622 6.763 -6.294 1.00 80.19 96 PHE A N 1
ATOM 791 C CA . PHE A 1 96 ? 27.573 7.756 -6.517 1.00 80.19 96 PHE A CA 1
ATOM 792 C C . PHE A 1 96 ? 28.138 9.181 -6.569 1.00 80.19 96 PHE A C 1
ATOM 794 O O . PHE A 1 96 ? 27.854 9.913 -7.512 1.00 80.19 96 PHE A O 1
ATOM 801 N N . LEU A 1 97 ? 29.011 9.540 -5.622 1.00 79.31 97 LEU A N 1
ATOM 802 C CA . LEU A 1 97 ? 29.664 10.849 -5.594 1.00 79.31 97 LEU A CA 1
ATOM 803 C C . LEU A 1 97 ? 30.552 11.075 -6.827 1.00 79.31 97 LEU A C 1
ATOM 805 O O . LEU A 1 97 ? 30.450 12.111 -7.476 1.00 79.31 97 LEU A O 1
ATOM 809 N N . ASN A 1 98 ? 31.353 10.076 -7.216 1.00 80.19 98 ASN A N 1
ATOM 810 C CA . ASN A 1 98 ? 32.147 10.161 -8.442 1.00 80.19 98 ASN A CA 1
ATOM 811 C C . ASN A 1 98 ? 31.261 10.319 -9.684 1.00 80.19 98 ASN A C 1
ATOM 813 O O . ASN A 1 98 ? 31.617 11.071 -10.585 1.00 80.19 98 ASN A O 1
ATOM 817 N N . HIS A 1 99 ? 30.110 9.643 -9.745 1.00 79.50 99 HIS A N 1
ATOM 818 C CA . HIS A 1 99 ? 29.177 9.780 -10.863 1.00 79.50 99 HIS A CA 1
ATOM 819 C C . HIS A 1 99 ? 28.570 11.187 -10.939 1.00 79.50 99 HIS A C 1
ATOM 821 O O . HIS A 1 99 ? 28.516 11.757 -12.023 1.00 79.50 99 HIS A O 1
ATOM 827 N N . LEU A 1 100 ? 28.194 11.774 -9.797 1.00 79.69 100 LEU A N 1
ATOM 828 C CA . LEU A 1 100 ? 27.721 13.161 -9.715 1.00 79.69 100 LEU A CA 1
ATOM 829 C C . LEU A 1 100 ? 28.772 14.169 -10.200 1.00 79.69 100 LEU A C 1
ATOM 831 O O . LEU A 1 100 ? 28.420 15.134 -10.865 1.00 79.69 100 LEU A O 1
ATOM 835 N N . MET A 1 101 ? 30.047 13.937 -9.877 1.00 79.62 101 MET A N 1
ATOM 836 C CA . MET A 1 101 ? 31.142 14.855 -10.211 1.00 79.62 101 MET A CA 1
ATOM 837 C C . MET A 1 101 ? 31.654 14.724 -11.653 1.00 79.62 101 MET A C 1
ATOM 839 O O . MET A 1 101 ? 32.214 15.679 -12.179 1.00 79.62 101 MET A O 1
ATOM 843 N N . THR A 1 102 ? 31.513 13.554 -12.284 1.00 80.81 102 THR A N 1
ATOM 844 C CA . THR A 1 102 ? 32.155 13.259 -13.585 1.00 80.81 102 THR A CA 1
ATOM 845 C C . THR A 1 102 ? 31.182 13.068 -14.742 1.00 80.81 102 THR A C 1
ATOM 847 O O . THR A 1 102 ? 31.592 13.154 -15.899 1.00 80.81 102 THR A O 1
ATOM 850 N N . ALA A 1 103 ? 29.902 12.794 -14.475 1.00 78.44 103 ALA A N 1
ATOM 851 C CA . ALA A 1 103 ? 28.938 12.582 -15.544 1.00 78.44 103 ALA A CA 1
ATOM 852 C C . ALA A 1 103 ? 28.507 13.919 -16.174 1.00 78.44 103 ALA A C 1
ATOM 854 O O . ALA A 1 103 ? 28.191 14.857 -15.447 1.00 78.44 103 ALA A O 1
ATOM 855 N N . PRO A 1 104 ? 28.391 14.003 -17.513 1.00 74.06 104 PRO A N 1
ATOM 856 C CA . PRO A 1 104 ? 27.953 15.224 -18.193 1.00 74.06 104 PRO A CA 1
ATOM 857 C C . PRO A 1 104 ? 26.486 15.595 -17.913 1.00 74.06 104 PRO A C 1
ATOM 859 O O . PRO A 1 104 ? 26.109 16.742 -18.096 1.00 74.06 104 PRO A O 1
ATOM 862 N N . ASN A 1 105 ? 25.653 14.642 -17.474 1.00 78.06 105 ASN A N 1
ATOM 863 C CA . ASN A 1 105 ? 24.260 14.864 -17.061 1.00 78.06 105 ASN A CA 1
ATOM 864 C C . ASN A 1 105 ? 23.892 13.906 -15.911 1.00 78.06 105 ASN A C 1
ATOM 866 O O . ASN A 1 105 ? 23.196 12.910 -16.138 1.00 78.06 105 ASN A O 1
ATOM 870 N N . PRO A 1 106 ? 24.358 14.164 -14.676 1.00 73.69 106 PRO A N 1
ATOM 871 C CA . PRO A 1 106 ? 24.217 13.223 -13.563 1.00 73.69 106 PRO A CA 1
ATOM 872 C C . PRO A 1 106 ? 22.761 13.055 -13.105 1.00 73.69 106 PRO A C 1
ATOM 874 O O . PRO A 1 106 ? 22.400 12.036 -12.522 1.00 73.69 106 PRO A O 1
ATOM 877 N N . CYS A 1 107 ? 21.904 14.032 -13.407 1.00 76.38 107 CYS A N 1
ATOM 878 C CA . CYS A 1 107 ? 20.500 14.039 -13.006 1.00 76.38 107 CYS A CA 1
ATOM 879 C C . CYS A 1 107 ? 19.572 13.301 -13.982 1.00 76.38 107 CYS A C 1
ATOM 881 O O . CYS A 1 107 ? 18.366 13.259 -13.746 1.00 76.38 107 CYS A O 1
ATOM 883 N N . ARG A 1 108 ? 20.081 12.728 -15.085 1.00 79.75 108 ARG A N 1
ATOM 884 C CA . ARG A 1 108 ? 19.227 12.016 -16.045 1.00 79.75 108 ARG A CA 1
ATOM 885 C C . ARG A 1 108 ? 19.025 10.562 -15.595 1.00 79.75 108 ARG A C 1
ATOM 887 O O . ARG A 1 108 ? 19.974 9.778 -15.635 1.00 79.75 108 ARG A O 1
ATOM 894 N N . PRO A 1 109 ? 17.804 10.157 -15.197 1.00 83.94 109 PRO A N 1
ATOM 895 C CA . PRO A 1 109 ? 17.566 8.794 -14.747 1.00 83.94 109 PRO A CA 1
ATOM 896 C C . PRO A 1 109 ? 17.688 7.809 -15.914 1.00 83.94 109 PRO A C 1
ATOM 898 O O . PRO A 1 109 ? 17.157 8.034 -17.001 1.00 83.94 109 PRO A O 1
ATOM 901 N N . LYS A 1 110 ? 18.337 6.669 -15.660 1.00 83.19 110 LYS A N 1
ATOM 902 C CA . LYS A 1 110 ? 18.433 5.544 -16.605 1.00 83.19 110 LYS A CA 1
ATOM 903 C C . LYS A 1 110 ? 17.060 4.977 -16.994 1.00 83.19 110 LYS A C 1
ATOM 905 O O . LYS A 1 110 ? 16.869 4.591 -18.142 1.00 83.19 110 LYS A O 1
ATOM 910 N N . TYR A 1 111 ? 16.113 4.931 -16.053 1.00 87.50 111 TYR A N 1
ATOM 911 C CA . TYR A 1 111 ? 14.745 4.449 -16.278 1.00 87.50 111 TYR A CA 1
ATOM 912 C C . TYR A 1 111 ? 13.724 5.522 -15.856 1.00 87.50 111 TYR A C 1
ATOM 914 O O . TYR A 1 111 ? 13.182 5.440 -14.752 1.00 87.50 111 TYR A O 1
ATOM 922 N N . PRO A 1 112 ? 13.448 6.536 -16.700 1.00 87.81 112 PRO A N 1
ATOM 923 C CA . PRO A 1 112 ? 12.667 7.714 -16.309 1.00 87.81 112 PRO A CA 1
ATOM 924 C C . PRO A 1 112 ? 11.258 7.365 -15.814 1.00 87.81 112 PRO A C 1
ATOM 926 O O . PRO A 1 112 ? 10.862 7.820 -14.748 1.00 87.81 112 PRO A O 1
ATOM 929 N N . ASN A 1 113 ? 10.543 6.478 -16.512 1.00 90.62 113 ASN A N 1
ATOM 930 C CA . ASN A 1 113 ? 9.173 6.095 -16.143 1.00 90.62 113 ASN A CA 1
ATOM 931 C C . ASN A 1 113 ? 9.106 5.437 -14.757 1.00 90.62 113 ASN A C 1
ATOM 933 O O . ASN A 1 113 ? 8.240 5.760 -13.949 1.00 90.62 113 ASN A O 1
ATOM 937 N N . ARG A 1 114 ? 10.063 4.549 -14.452 1.00 91.88 114 ARG A N 1
ATOM 938 C CA . ARG A 1 114 ? 10.148 3.908 -13.131 1.00 91.88 114 ARG A CA 1
ATOM 939 C C . ARG A 1 114 ? 10.541 4.909 -12.056 1.00 91.88 114 ARG A C 1
ATOM 941 O O . ARG A 1 114 ? 9.980 4.845 -10.973 1.00 91.88 114 ARG A O 1
ATOM 948 N N . MET A 1 115 ? 11.473 5.817 -12.358 1.00 92.56 115 MET A N 1
ATOM 949 C CA . MET A 1 115 ? 11.875 6.867 -11.423 1.00 92.56 115 MET A CA 1
ATOM 950 C C . MET A 1 115 ? 10.663 7.700 -11.007 1.00 92.56 115 MET A C 1
ATOM 952 O O . MET A 1 115 ? 10.387 7.793 -9.821 1.00 92.56 115 MET A O 1
ATOM 956 N N . VAL A 1 116 ? 9.896 8.220 -11.973 1.00 93.06 116 VAL A N 1
ATOM 957 C CA . VAL A 1 116 ? 8.718 9.059 -11.699 1.00 93.06 116 VAL A CA 1
ATOM 958 C C . VAL A 1 116 ? 7.694 8.318 -10.838 1.00 93.06 116 VAL A C 1
ATOM 960 O O . VAL A 1 116 ? 7.272 8.841 -9.810 1.00 93.06 116 VAL A O 1
ATOM 963 N N . LEU A 1 117 ? 7.330 7.086 -11.205 1.00 93.69 117 LEU A N 1
ATOM 964 C CA . LEU A 1 117 ? 6.336 6.314 -10.452 1.00 93.69 117 LEU A CA 1
ATOM 965 C C . LEU A 1 117 ? 6.802 5.976 -9.027 1.00 93.69 117 LEU A C 1
ATOM 967 O O . LEU A 1 117 ? 6.013 6.057 -8.088 1.00 93.69 117 LEU A O 1
ATOM 971 N N . LEU A 1 118 ? 8.080 5.629 -8.845 1.00 94.06 118 LEU A N 1
ATOM 972 C CA . LEU A 1 118 ? 8.643 5.352 -7.520 1.00 94.06 118 LEU A CA 1
ATOM 973 C C . LEU A 1 118 ? 8.759 6.624 -6.674 1.00 94.06 118 LEU A C 1
ATOM 975 O O . LEU A 1 118 ? 8.460 6.588 -5.484 1.00 94.06 118 LEU A O 1
ATOM 979 N N .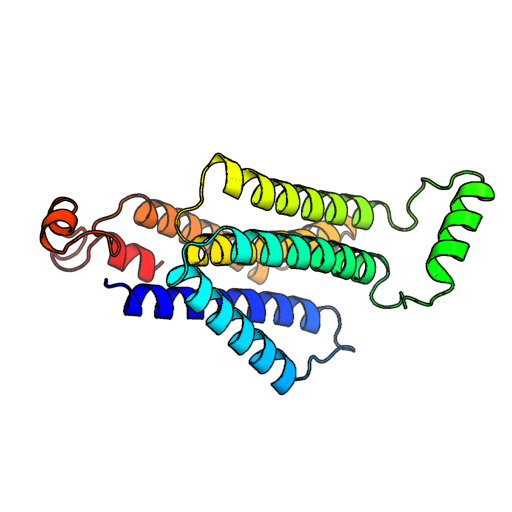 SER A 1 119 ? 9.125 7.758 -7.279 1.00 94.56 119 SER A N 1
ATOM 980 C CA . SER A 1 119 ? 9.133 9.056 -6.602 1.00 94.56 119 SER A CA 1
ATOM 981 C C . SER A 1 119 ? 7.737 9.439 -6.112 1.00 94.56 119 SER A C 1
ATOM 983 O O . SER A 1 119 ? 7.606 9.851 -4.965 1.00 94.56 119 SER A O 1
ATOM 985 N N . ILE A 1 120 ? 6.692 9.234 -6.922 1.00 95.81 120 ILE A N 1
ATOM 986 C CA . ILE A 1 120 ? 5.297 9.435 -6.495 1.00 95.81 120 ILE A CA 1
ATOM 987 C C . ILE A 1 120 ? 4.970 8.544 -5.286 1.00 95.81 120 ILE A C 1
ATOM 989 O O . ILE A 1 120 ? 4.427 9.032 -4.298 1.00 95.81 120 ILE A O 1
ATOM 993 N N . GLY A 1 121 ? 5.352 7.263 -5.320 1.00 95.31 121 GLY A N 1
ATOM 994 C CA . GLY A 1 121 ? 5.131 6.340 -4.201 1.00 95.31 121 GLY A CA 1
ATOM 995 C C . GLY A 1 121 ? 5.826 6.768 -2.902 1.00 95.31 121 GLY A C 1
ATOM 996 O O . GLY A 1 121 ? 5.218 6.712 -1.830 1.00 95.31 121 GLY A O 1
ATOM 997 N N . ILE A 1 122 ? 7.071 7.252 -2.991 1.00 96.19 122 ILE A N 1
ATOM 998 C CA . ILE A 1 122 ? 7.815 7.806 -1.848 1.00 96.19 122 ILE A CA 1
ATOM 999 C C . ILE A 1 122 ? 7.123 9.065 -1.313 1.00 96.19 122 ILE A C 1
ATOM 1001 O O . ILE A 1 122 ? 6.933 9.179 -0.104 1.00 96.19 122 ILE A O 1
ATOM 1005 N N . LEU A 1 123 ? 6.712 9.987 -2.190 1.00 96.69 123 LEU A N 1
ATOM 1006 C CA . LEU A 1 123 ? 6.039 11.229 -1.796 1.00 96.69 123 LEU A CA 1
ATOM 1007 C C . LEU A 1 123 ? 4.704 10.964 -1.096 1.00 96.69 123 LEU A C 1
ATOM 1009 O O . LEU A 1 123 ? 4.413 11.608 -0.093 1.00 96.69 123 LEU A O 1
ATOM 1013 N N . ILE A 1 124 ? 3.918 9.995 -1.571 1.00 96.62 124 ILE A N 1
ATOM 1014 C CA . ILE A 1 124 ? 2.647 9.624 -0.934 1.00 96.62 124 ILE A CA 1
ATOM 1015 C C . ILE A 1 124 ? 2.890 9.027 0.455 1.00 96.62 124 ILE A C 1
ATOM 1017 O O . ILE A 1 124 ? 2.211 9.397 1.408 1.00 96.62 124 ILE A O 1
ATOM 1021 N N . ASN A 1 125 ? 3.892 8.160 0.608 1.00 96.19 125 ASN A N 1
ATOM 1022 C CA . ASN A 1 125 ? 4.242 7.601 1.916 1.00 96.19 125 ASN A CA 1
ATOM 1023 C C . ASN A 1 125 ? 4.793 8.652 2.886 1.00 96.19 125 ASN A C 1
ATOM 1025 O O . ASN A 1 125 ? 4.473 8.616 4.073 1.00 96.19 125 ASN A O 1
ATOM 1029 N N . LEU A 1 126 ? 5.581 9.606 2.390 1.00 95.44 126 LEU A N 1
ATOM 1030 C CA . LEU A 1 126 ? 6.018 10.756 3.175 1.00 95.44 126 LEU A CA 1
ATOM 1031 C C . LEU A 1 126 ? 4.818 11.615 3.595 1.00 95.44 126 LEU A C 1
ATOM 1033 O O . LEU A 1 126 ? 4.711 12.001 4.757 1.00 95.44 126 LEU A O 1
ATOM 1037 N N . GLY A 1 127 ? 3.887 11.859 2.672 1.00 94.31 127 GLY A N 1
ATOM 1038 C CA . GLY A 1 127 ? 2.638 12.565 2.937 1.00 94.31 127 GLY A CA 1
ATOM 1039 C C . GLY A 1 127 ? 1.799 11.880 4.014 1.00 94.31 127 GLY A C 1
ATOM 1040 O O . GLY A 1 127 ? 1.322 12.557 4.920 1.00 94.31 127 GLY A O 1
ATOM 1041 N N . LEU A 1 128 ? 1.676 10.550 3.981 1.00 93.12 128 LEU A N 1
ATOM 1042 C CA . LEU A 1 128 ? 0.995 9.773 5.024 1.00 93.12 128 LEU A CA 1
ATOM 1043 C C . LEU A 1 128 ? 1.674 9.911 6.390 1.00 93.12 128 LEU A C 1
ATOM 1045 O O . LEU A 1 128 ? 0.989 10.144 7.387 1.00 93.12 128 LEU A O 1
ATOM 1049 N N . ALA A 1 129 ? 3.006 9.812 6.433 1.00 92.12 129 ALA A N 1
ATOM 1050 C CA . ALA A 1 129 ? 3.774 9.962 7.666 1.00 92.12 129 ALA A CA 1
ATOM 1051 C C . ALA A 1 129 ? 3.582 11.355 8.289 1.00 92.12 129 ALA A C 1
ATOM 1053 O O . ALA A 1 129 ? 3.344 11.464 9.490 1.00 92.12 129 ALA A O 1
ATOM 1054 N N . ILE A 1 130 ? 3.620 12.416 7.475 1.00 91.44 130 ILE A N 1
ATOM 1055 C CA . ILE A 1 130 ? 3.376 13.795 7.925 1.00 91.44 130 ILE A CA 1
ATOM 1056 C C . ILE A 1 130 ? 1.916 13.975 8.361 1.00 91.44 130 ILE A C 1
ATOM 1058 O O . ILE A 1 130 ? 1.649 14.537 9.422 1.00 91.44 130 ILE A O 1
ATOM 1062 N N . SER A 1 131 ? 0.964 13.464 7.577 1.00 89.88 131 SER A N 1
ATOM 1063 C CA . SER A 1 131 ? -0.472 13.609 7.847 1.00 89.88 131 SER A CA 1
ATOM 1064 C C . SER A 1 131 ? -0.880 12.969 9.168 1.00 89.88 131 SER A C 1
ATOM 1066 O O . SER A 1 131 ? -1.753 13.501 9.847 1.00 89.88 131 SER A O 1
ATOM 1068 N N . HIS A 1 132 ? -0.229 11.876 9.583 1.00 86.62 132 HIS A N 1
ATOM 1069 C CA . HIS A 1 132 ? -0.494 11.280 10.890 1.00 86.62 132 HIS A CA 1
ATOM 1070 C C . HIS A 1 132 ? -0.210 12.253 12.041 1.00 86.62 132 HIS A C 1
ATOM 1072 O O . HIS A 1 132 ? -1.002 12.332 12.976 1.00 86.62 132 HIS A O 1
ATOM 1078 N N . TRP A 1 133 ? 0.873 13.029 11.965 1.00 83.75 133 TRP A N 1
ATOM 1079 C CA . TRP A 1 133 ? 1.218 14.002 13.005 1.00 83.75 133 TRP A CA 1
ATOM 1080 C C . TRP A 1 133 ? 0.269 15.201 13.052 1.00 83.75 133 TRP A C 1
ATOM 1082 O O . TRP A 1 133 ? 0.094 15.791 14.115 1.00 83.75 133 TRP A O 1
ATOM 1092 N N . ILE A 1 134 ? -0.352 15.546 11.922 1.00 86.31 134 ILE A N 1
ATOM 1093 C CA . ILE A 1 134 ? -1.268 16.687 11.815 1.00 86.31 134 ILE A CA 1
ATOM 1094 C C . ILE A 1 134 ? -2.698 16.278 12.188 1.00 86.31 134 ILE A C 1
ATOM 1096 O O . ILE A 1 134 ? -3.330 16.918 13.021 1.00 86.31 134 ILE A O 1
ATOM 1100 N N . ILE A 1 135 ? -3.212 15.220 11.558 1.00 82.19 135 ILE A N 1
ATOM 1101 C CA . ILE A 1 135 ? -4.633 14.841 11.593 1.00 82.19 135 ILE A CA 1
ATOM 1102 C C . ILE A 1 135 ? -4.909 13.791 12.678 1.00 82.19 135 ILE A C 1
ATOM 1104 O O . ILE A 1 135 ? -6.041 13.691 13.139 1.00 82.19 135 ILE A O 1
ATOM 1108 N N . LYS A 1 136 ? -3.885 13.037 13.113 1.00 76.19 136 LYS A N 1
ATOM 1109 C CA . LYS A 1 136 ? -3.985 11.853 13.987 1.00 76.19 136 LYS A CA 1
ATOM 1110 C C . LYS A 1 136 ? -5.008 10.836 13.467 1.00 76.19 136 LYS A C 1
ATOM 1112 O O . LYS A 1 136 ? -6.194 10.909 13.769 1.00 76.19 136 LYS A O 1
ATOM 1117 N N . PHE A 1 137 ? -4.540 9.827 12.728 1.00 70.75 137 PHE A N 1
ATOM 1118 C CA . PHE A 1 137 ? -5.376 8.757 12.143 1.00 70.75 137 PHE A CA 1
ATOM 1119 C C . PHE A 1 137 ? -5.950 7.750 13.171 1.00 70.75 137 PHE A C 1
ATOM 1121 O O . PHE A 1 137 ? -5.996 6.547 12.922 1.00 70.75 137 PHE A O 1
ATOM 1128 N N . GLY A 1 138 ? -6.398 8.220 14.335 1.00 77.50 138 GLY A N 1
ATOM 1129 C CA . GLY A 1 138 ? -6.821 7.374 15.446 1.00 77.50 138 GLY A CA 1
ATOM 1130 C C . GLY A 1 138 ? -5.637 6.642 16.081 1.00 77.50 138 GLY A C 1
ATOM 1131 O O . GLY A 1 138 ? -4.596 7.246 16.337 1.00 77.50 138 GLY A O 1
ATOM 1132 N N . ASN A 1 139 ? -5.801 5.344 16.344 1.00 84.00 139 ASN A N 1
ATOM 1133 C CA . ASN A 1 139 ? -4.767 4.507 16.952 1.00 84.00 139 ASN A CA 1
ATOM 1134 C C . ASN A 1 139 ? -3.680 4.076 15.945 1.00 84.00 139 ASN A C 1
ATOM 1136 O O . ASN A 1 139 ? -3.838 4.161 14.724 1.00 84.00 139 ASN A O 1
ATOM 1140 N N . PHE A 1 140 ? -2.567 3.556 16.470 1.00 87.62 140 PHE A N 1
ATOM 1141 C CA . PHE A 1 140 ? -1.458 3.052 15.654 1.00 87.62 140 PHE A CA 1
ATOM 1142 C C . PHE A 1 140 ? -1.892 1.950 14.675 1.00 87.62 140 PHE A C 1
ATOM 1144 O O . PHE A 1 140 ? -1.402 1.899 13.548 1.00 87.62 140 PHE A O 1
ATOM 1151 N N . GLY A 1 141 ? -2.835 1.093 15.082 1.00 88.75 141 GLY A N 1
ATOM 1152 C CA . GLY A 1 141 ? -3.352 0.024 14.231 1.00 88.75 141 GLY A CA 1
ATOM 1153 C C . GLY A 1 141 ? -4.038 0.551 12.965 1.00 88.75 141 GLY A C 1
ATOM 1154 O O . GLY A 1 141 ? -3.683 0.170 11.853 1.00 88.75 141 GLY A O 1
ATOM 1155 N N . ASN A 1 142 ? -4.948 1.516 13.103 1.00 87.56 142 ASN A N 1
ATOM 1156 C CA . ASN A 1 142 ? -5.592 2.158 11.956 1.00 87.56 142 ASN A CA 1
ATOM 1157 C C . ASN A 1 142 ? -4.574 2.820 11.022 1.00 87.56 142 ASN A C 1
ATOM 1159 O O . ASN A 1 142 ? -4.687 2.703 9.802 1.00 87.56 142 ASN A O 1
ATO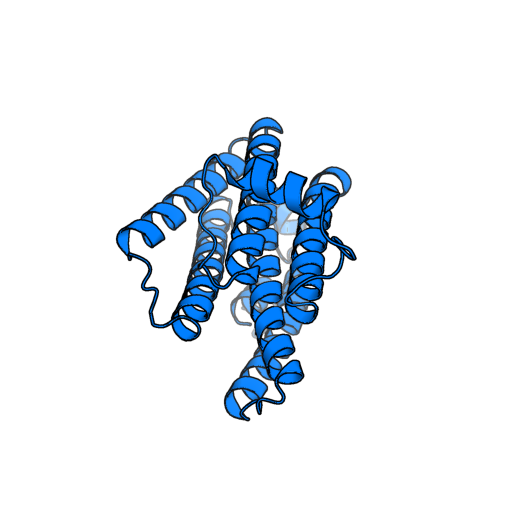M 1163 N N . TYR A 1 143 ? -3.546 3.470 11.573 1.00 90.25 143 TYR A N 1
ATOM 1164 C CA . TYR A 1 143 ? -2.471 4.031 10.758 1.00 90.25 143 TYR A CA 1
ATOM 1165 C C . TYR A 1 143 ? -1.716 2.955 9.965 1.00 90.25 143 TYR A C 1
ATOM 1167 O O . TYR A 1 143 ? -1.509 3.113 8.762 1.00 90.25 143 TYR A O 1
ATOM 1175 N N . LEU A 1 144 ? -1.333 1.854 10.616 1.00 92.19 144 LEU A N 1
ATOM 1176 C CA . LEU A 1 144 ? -0.641 0.743 9.968 1.00 92.19 144 LEU A CA 1
ATOM 1177 C C . LEU A 1 144 ? -1.510 0.100 8.872 1.00 92.19 144 LEU A C 1
ATOM 1179 O O . LEU A 1 144 ? -0.999 -0.249 7.806 1.00 92.19 144 LEU A O 1
ATOM 1183 N N . LEU A 1 145 ? -2.827 0.019 9.092 1.00 92.31 145 LEU A N 1
ATOM 1184 C CA . LEU A 1 145 ? -3.786 -0.477 8.104 1.00 92.31 145 LEU A CA 1
ATOM 1185 C C . LEU A 1 145 ? -3.821 0.413 6.864 1.00 92.31 145 LEU A C 1
ATOM 1187 O O . LEU A 1 145 ? -3.644 -0.074 5.747 1.00 92.31 145 LEU A O 1
ATOM 1191 N N . ILE A 1 146 ? -4.015 1.720 7.067 1.00 92.56 146 ILE A N 1
ATOM 1192 C CA . ILE A 1 146 ? -4.029 2.714 5.988 1.00 92.56 146 ILE A CA 1
ATOM 1193 C C . ILE A 1 146 ? -2.712 2.650 5.214 1.00 92.56 146 ILE A C 1
ATOM 1195 O O . ILE A 1 146 ? -2.716 2.654 3.984 1.00 92.56 146 ILE A O 1
ATOM 1199 N N . LEU A 1 147 ? -1.586 2.528 5.920 1.00 94.69 147 LEU A N 1
ATOM 1200 C CA . LEU A 1 147 ? -0.273 2.429 5.304 1.00 94.69 147 LEU A CA 1
ATOM 1201 C C . LEU A 1 147 ? -0.155 1.210 4.380 1.00 94.69 147 LEU A C 1
ATOM 1203 O O . LEU A 1 147 ? 0.312 1.350 3.247 1.00 94.69 147 LEU A O 1
ATOM 1207 N N . PHE A 1 148 ? -0.570 0.022 4.828 1.00 95.44 148 PHE A N 1
ATOM 1208 C CA . PHE A 1 148 ? -0.524 -1.178 3.989 1.00 95.44 148 PHE A CA 1
ATOM 1209 C C . PHE A 1 148 ? -1.500 -1.117 2.819 1.00 95.44 148 PHE A C 1
ATOM 1211 O O . PHE A 1 148 ? -1.117 -1.483 1.708 1.00 95.44 148 PHE A O 1
ATOM 1218 N N . MET A 1 149 ? -2.713 -0.608 3.035 1.00 94.38 149 MET A N 1
ATOM 1219 C CA . MET A 1 149 ? -3.710 -0.442 1.976 1.00 94.38 149 MET A CA 1
ATOM 1220 C C . MET A 1 149 ? -3.218 0.516 0.888 1.00 94.38 149 MET A C 1
ATOM 1222 O O . MET A 1 149 ? -3.239 0.174 -0.295 1.00 94.38 149 MET A O 1
ATOM 1226 N N . VAL A 1 150 ? -2.696 1.687 1.269 1.00 95.38 150 VAL A N 1
ATOM 1227 C CA . VAL A 1 150 ? -2.155 2.653 0.303 1.00 95.38 150 VAL A CA 1
ATOM 1228 C C . VAL A 1 150 ? -0.965 2.060 -0.444 1.00 95.38 150 VAL A C 1
ATOM 1230 O O . VAL A 1 150 ? -0.909 2.169 -1.666 1.00 95.38 150 VAL A O 1
ATOM 1233 N N . ASN A 1 151 ? -0.039 1.380 0.238 1.00 95.94 151 ASN A N 1
ATOM 1234 C CA . ASN A 1 151 ? 1.097 0.754 -0.440 1.00 95.94 151 ASN A CA 1
ATOM 1235 C C . ASN A 1 151 ? 0.679 -0.379 -1.384 1.00 95.94 151 ASN A C 1
ATOM 1237 O O . ASN A 1 151 ? 1.239 -0.479 -2.475 1.00 95.94 151 ASN A O 1
ATOM 1241 N N . LEU A 1 152 ? -0.330 -1.180 -1.033 1.00 95.69 152 LEU A N 1
ATOM 1242 C CA . LEU A 1 152 ? -0.889 -2.188 -1.932 1.00 95.69 152 LEU A CA 1
ATOM 1243 C C . LEU A 1 152 ? -1.473 -1.541 -3.196 1.00 95.69 152 LEU A C 1
ATOM 1245 O O . LEU A 1 152 ? -1.153 -1.972 -4.306 1.00 95.69 152 LEU A O 1
ATOM 1249 N N . ILE A 1 153 ? -2.282 -0.488 -3.042 1.00 94.69 153 ILE A N 1
ATOM 1250 C CA . ILE A 1 153 ? -2.890 0.240 -4.166 1.00 94.69 153 ILE A CA 1
ATOM 1251 C C . ILE A 1 153 ? -1.811 0.892 -5.035 1.00 94.69 153 ILE A C 1
ATOM 1253 O O . ILE A 1 153 ? -1.864 0.778 -6.261 1.00 94.69 153 ILE A O 1
ATOM 1257 N N . LEU A 1 154 ? -0.805 1.530 -4.429 1.00 95.31 154 LEU A N 1
ATOM 1258 C CA . LEU A 1 154 ? 0.330 2.114 -5.147 1.00 95.31 154 LEU A CA 1
ATOM 1259 C C . LEU A 1 154 ? 1.100 1.057 -5.929 1.00 95.31 154 LEU A C 1
ATOM 1261 O O . LEU A 1 154 ? 1.446 1.282 -7.087 1.00 95.31 154 LEU A O 1
ATOM 1265 N N . TYR A 1 155 ? 1.347 -0.102 -5.323 1.00 93.94 155 TYR A N 1
ATOM 1266 C CA . TYR A 1 155 ? 2.102 -1.178 -5.949 1.00 93.94 155 TYR A CA 1
ATOM 1267 C C . TYR A 1 155 ? 1.334 -1.831 -7.106 1.00 93.94 155 TYR A C 1
ATOM 1269 O O . TYR A 1 155 ? 1.903 -2.075 -8.173 1.00 93.94 155 TYR A O 1
ATOM 1277 N N . LEU A 1 156 ? 0.024 -2.039 -6.948 1.00 93.94 156 LEU A N 1
ATOM 1278 C CA . LEU A 1 156 ? -0.849 -2.493 -8.030 1.00 93.94 156 LEU A CA 1
ATOM 1279 C C . LEU A 1 156 ? -0.889 -1.466 -9.174 1.00 93.94 156 LEU A C 1
ATOM 1281 O O . LEU A 1 156 ? -0.668 -1.818 -10.337 1.00 93.94 156 LEU A O 1
ATOM 1285 N N . SER A 1 157 ? -1.099 -0.191 -8.838 1.00 94.06 157 SER A N 1
ATOM 1286 C CA . SER A 1 157 ? -1.153 0.917 -9.799 1.00 94.06 157 SER A CA 1
ATOM 1287 C C . SER A 1 157 ? 0.163 1.070 -10.556 1.00 94.06 157 SER A C 1
ATOM 1289 O O . SER A 1 157 ? 0.152 1.229 -11.775 1.00 94.06 157 SER A O 1
ATOM 1291 N N . PHE A 1 158 ? 1.302 0.935 -9.869 1.00 94.12 1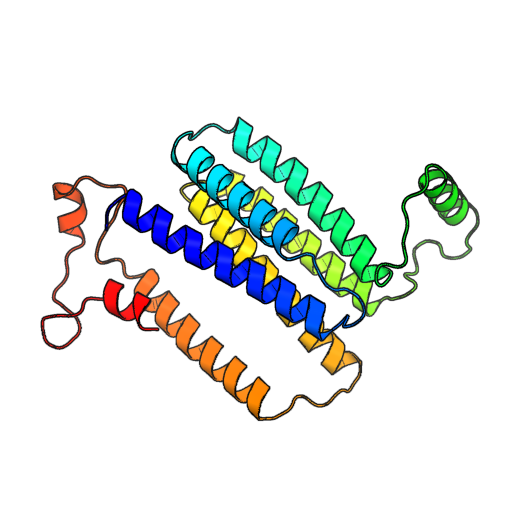58 PHE A N 1
ATOM 1292 C CA . PHE A 1 158 ? 2.635 0.957 -10.469 1.00 94.12 158 PHE A CA 1
ATOM 1293 C C . PHE A 1 158 ? 2.739 -0.039 -11.630 1.00 94.12 158 PHE A C 1
ATOM 1295 O O . PHE A 1 158 ? 3.160 0.333 -12.726 1.00 94.12 158 PHE A O 1
ATOM 1302 N N . TYR A 1 159 ? 2.315 -1.292 -11.437 1.00 92.19 159 TYR A N 1
ATOM 1303 C CA . TYR A 1 159 ? 2.381 -2.290 -12.508 1.00 92.19 159 TYR A CA 1
ATOM 1304 C C . TYR A 1 159 ? 1.346 -2.088 -13.605 1.00 92.19 159 TYR A C 1
ATOM 1306 O O . TYR A 1 159 ? 1.667 -2.339 -14.767 1.00 92.19 159 TYR A O 1
ATOM 1314 N N . ILE A 1 160 ? 0.131 -1.647 -13.271 1.00 93.38 160 ILE A N 1
ATOM 1315 C CA . ILE A 1 160 ? -0.883 -1.336 -14.285 1.00 93.38 160 ILE A CA 1
ATOM 1316 C C . ILE A 1 160 ? -0.370 -0.211 -15.190 1.00 93.38 160 ILE A C 1
ATOM 1318 O O . ILE A 1 160 ? -0.345 -0.370 -16.409 1.00 93.38 160 ILE A O 1
ATOM 1322 N N . VAL A 1 161 ? 0.137 0.880 -14.613 1.00 94.81 161 VAL A N 1
ATOM 1323 C CA . VAL A 1 161 ? 0.697 2.000 -15.379 1.00 94.81 161 VAL A CA 1
ATOM 1324 C C . VAL A 1 161 ? 1.913 1.557 -16.192 1.00 94.81 161 VAL A C 1
ATOM 1326 O O . VAL A 1 161 ? 2.003 1.872 -17.376 1.00 94.81 161 VAL A O 1
ATOM 1329 N N . MET A 1 162 ? 2.822 0.760 -15.621 1.00 92.94 162 MET A N 1
ATOM 1330 C CA . MET A 1 162 ? 3.971 0.230 -16.365 1.00 92.94 162 MET A CA 1
ATOM 1331 C C . MET A 1 162 ? 3.561 -0.659 -17.547 1.00 92.94 162 MET A C 1
ATOM 1333 O O . MET A 1 162 ? 4.201 -0.589 -18.598 1.00 92.94 162 MET A O 1
ATOM 1337 N N . LYS A 1 163 ? 2.493 -1.457 -17.415 1.00 93.06 163 LYS A N 1
ATOM 1338 C CA . LYS A 1 163 ? 1.924 -2.231 -18.529 1.00 93.06 163 LYS A CA 1
ATOM 1339 C C . LYS A 1 163 ? 1.396 -1.325 -19.635 1.00 93.06 163 LYS A C 1
ATOM 1341 O O . LYS A 1 163 ? 1.723 -1.546 -20.798 1.00 93.06 163 LYS A O 1
ATOM 1346 N N . LEU A 1 164 ? 0.641 -0.289 -19.270 1.00 93.50 164 LEU A N 1
ATOM 1347 C CA . LEU A 1 164 ? 0.099 0.683 -20.223 1.00 93.50 164 LEU A CA 1
ATOM 1348 C C . LEU A 1 164 ? 1.219 1.421 -20.971 1.00 93.50 164 LEU A C 1
ATOM 1350 O O . LEU A 1 164 ? 1.193 1.501 -22.197 1.00 93.50 164 LEU A O 1
ATOM 1354 N N . ILE A 1 165 ? 2.250 1.875 -20.251 1.00 94.19 165 ILE A N 1
ATOM 1355 C CA . ILE A 1 165 ? 3.449 2.503 -20.830 1.00 94.19 165 ILE A CA 1
ATOM 1356 C C . ILE A 1 165 ? 4.167 1.549 -21.793 1.00 94.19 165 ILE A C 1
ATOM 1358 O O . ILE A 1 165 ? 4.636 1.967 -22.851 1.00 94.19 165 ILE A O 1
ATOM 1362 N N . SER A 1 166 ? 4.234 0.263 -21.446 1.00 92.75 166 SER A N 1
ATOM 1363 C CA . SER A 1 166 ? 4.869 -0.777 -22.269 1.00 92.75 166 SER A CA 1
ATOM 1364 C C . SER A 1 166 ? 3.969 -1.274 -23.409 1.00 92.75 166 SER A C 1
ATOM 1366 O O . SER A 1 166 ? 4.364 -2.177 -24.141 1.00 92.75 166 SER A O 1
ATOM 1368 N N . LYS A 1 167 ? 2.776 -0.680 -23.582 1.00 93.50 167 LYS A N 1
ATOM 1369 C CA . LYS A 1 167 ? 1.759 -1.055 -24.580 1.00 93.50 167 LYS A CA 1
ATOM 1370 C C . LYS A 1 167 ? 1.313 -2.518 -24.477 1.00 93.50 167 LYS A C 1
ATOM 1372 O O . LYS A 1 167 ? 0.890 -3.123 -25.461 1.00 93.50 167 LYS A O 1
ATOM 1377 N N . GLU A 1 168 ? 1.386 -3.090 -23.279 1.00 93.44 168 GLU A N 1
ATOM 1378 C CA . GLU A 1 168 ? 0.845 -4.415 -23.006 1.00 93.44 168 GLU A CA 1
ATOM 1379 C C . GLU A 1 168 ? -0.681 -4.351 -22.896 1.00 93.44 168 GLU A C 1
ATOM 1381 O O . GLU A 1 168 ? -1.243 -3.442 -22.283 1.00 93.44 168 GLU A O 1
ATOM 1386 N N . LYS A 1 169 ? -1.367 -5.351 -23.455 1.00 89.69 169 LYS A N 1
ATOM 1387 C CA . LYS A 1 169 ? -2.827 -5.440 -23.373 1.00 89.69 169 LYS A CA 1
ATOM 1388 C C . LYS A 1 169 ? -3.261 -5.813 -21.954 1.00 89.69 169 LYS A C 1
ATOM 1390 O O . LYS A 1 169 ? -2.721 -6.739 -21.345 1.00 89.69 169 LYS A O 1
ATOM 1395 N N . LEU A 1 170 ? -4.273 -5.113 -21.445 1.00 89.81 170 LEU A N 1
ATOM 1396 C CA . LEU A 1 170 ? -5.012 -5.530 -20.257 1.00 89.81 170 LEU A CA 1
ATOM 1397 C C . LEU A 1 170 ? -6.095 -6.519 -20.694 1.00 89.81 170 LEU A C 1
ATOM 1399 O O . LEU A 1 170 ? -6.915 -6.211 -21.554 1.00 89.81 170 LEU A O 1
ATOM 1403 N N . HIS A 1 171 ? -6.069 -7.726 -20.133 1.00 91.69 171 HIS A N 1
ATOM 1404 C CA . HIS A 1 171 ? -7.083 -8.734 -20.424 1.00 91.69 171 HIS A CA 1
ATOM 1405 C C . HIS A 1 171 ? -8.433 -8.344 -19.805 1.00 91.69 171 HIS A C 1
ATOM 1407 O O . HIS A 1 171 ? -8.480 -7.676 -18.771 1.00 91.69 171 HIS A O 1
ATOM 1413 N N . PHE A 1 172 ? -9.521 -8.818 -20.417 1.00 93.31 172 PHE A N 1
ATOM 1414 C CA . PHE A 1 172 ? -10.891 -8.533 -19.986 1.00 93.31 172 PHE A CA 1
ATOM 1415 C C . PHE A 1 172 ? -11.156 -8.942 -18.530 1.00 93.31 172 PHE A C 1
ATOM 1417 O O . PHE A 1 172 ? -11.617 -8.120 -17.748 1.00 93.31 172 PHE A O 1
ATOM 1424 N N . TRP A 1 173 ? -10.810 -10.175 -18.143 1.00 95.19 173 TRP A N 1
ATOM 1425 C CA . TRP A 1 173 ? -11.089 -10.683 -16.794 1.00 95.19 173 TRP A CA 1
ATOM 1426 C C . TRP A 1 173 ? -10.423 -9.858 -15.675 1.00 95.19 173 TRP A C 1
ATOM 1428 O O . TRP A 1 173 ? -11.138 -9.418 -14.779 1.00 95.19 173 TRP A O 1
ATOM 1438 N N . PRO A 1 174 ? -9.107 -9.547 -15.721 1.00 92.19 174 PRO A N 1
ATOM 1439 C CA . PRO A 1 174 ? -8.502 -8.623 -14.761 1.00 92.19 174 PRO A CA 1
ATOM 1440 C C . PRO A 1 174 ? -9.160 -7.243 -14.725 1.00 92.19 174 PRO A C 1
ATOM 1442 O O . PRO A 1 174 ? -9.324 -6.684 -13.646 1.00 92.19 174 PRO A O 1
ATOM 1445 N N . LEU A 1 175 ? -9.540 -6.690 -15.883 1.00 92.81 175 LEU A N 1
ATOM 1446 C CA . LEU A 1 175 ? -10.208 -5.390 -15.937 1.00 92.81 175 LEU A CA 1
ATOM 1447 C C . LEU A 1 175 ? -11.577 -5.445 -15.250 1.00 92.81 175 LEU A C 1
ATOM 1449 O O . LEU A 1 175 ? -11.882 -4.574 -14.441 1.00 92.81 175 LEU A O 1
ATOM 1453 N N . LEU A 1 176 ? -12.365 -6.487 -15.524 1.00 95.31 176 LEU A N 1
ATOM 1454 C CA . LEU A 1 176 ? -13.653 -6.718 -14.876 1.00 95.31 176 LEU A CA 1
ATOM 1455 C C . LEU A 1 176 ? -13.495 -6.819 -13.354 1.00 95.31 176 LEU A C 1
ATOM 1457 O O . LEU A 1 176 ? -14.237 -6.167 -1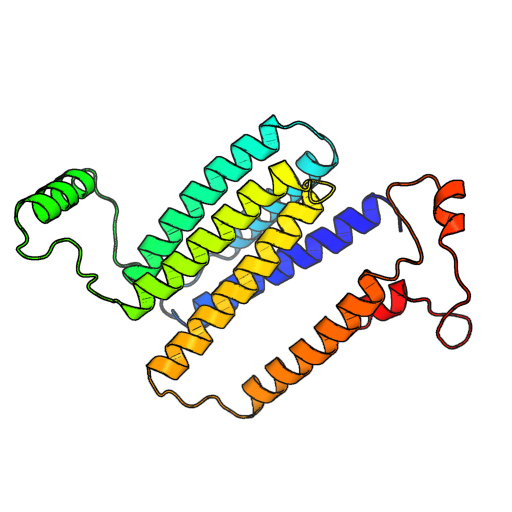2.628 1.00 95.31 176 LEU A O 1
ATOM 1461 N N . TYR A 1 177 ? -12.505 -7.571 -12.865 1.00 94.38 177 TYR A N 1
ATOM 1462 C CA . TYR A 1 177 ? -12.258 -7.689 -11.425 1.00 94.38 177 TYR A CA 1
ATOM 1463 C C . TYR A 1 177 ? -11.816 -6.376 -10.781 1.00 94.38 177 TYR A C 1
ATOM 1465 O O . TYR A 1 177 ? -12.262 -6.079 -9.679 1.00 94.38 177 TYR A O 1
ATOM 1473 N N . ILE A 1 178 ? -10.995 -5.567 -11.458 1.00 92.81 178 ILE A N 1
ATOM 1474 C CA . ILE A 1 178 ? -10.630 -4.231 -10.963 1.00 92.81 178 ILE A CA 1
ATOM 1475 C C . ILE A 1 178 ? -11.873 -3.339 -10.876 1.00 92.81 178 ILE A C 1
ATOM 1477 O O . ILE A 1 178 ? -12.064 -2.666 -9.869 1.00 92.81 178 ILE A O 1
ATOM 1481 N N . LEU A 1 179 ? -12.735 -3.350 -11.897 1.00 94.50 179 LEU A N 1
ATOM 1482 C CA . LEU A 1 179 ? -13.963 -2.552 -11.901 1.00 94.50 179 LEU A CA 1
ATOM 1483 C C . LEU A 1 179 ? -14.923 -2.979 -10.787 1.00 94.50 179 LEU A C 1
ATOM 1485 O O . LEU A 1 179 ? -15.398 -2.129 -10.040 1.00 94.50 179 LEU A O 1
ATOM 1489 N N . LEU A 1 180 ? -15.161 -4.285 -10.636 1.00 95.88 180 LEU A N 1
ATOM 1490 C CA . LEU A 1 180 ? -15.989 -4.816 -9.553 1.00 95.88 180 LEU A CA 1
ATOM 1491 C C . LEU A 1 180 ? -15.401 -4.462 -8.183 1.00 95.88 180 LEU A C 1
ATOM 1493 O O . LEU A 1 180 ? -16.130 -3.965 -7.332 1.00 95.88 180 LEU A O 1
ATOM 1497 N N . ALA A 1 181 ? -14.090 -4.630 -7.988 1.00 93.31 181 ALA A N 1
ATOM 1498 C CA . ALA A 1 181 ? -13.427 -4.263 -6.738 1.00 93.31 181 ALA A CA 1
ATOM 1499 C C . ALA A 1 181 ? -13.600 -2.772 -6.413 1.00 93.31 181 ALA A C 1
ATOM 1501 O O . ALA A 1 181 ? -13.925 -2.437 -5.282 1.00 93.31 181 ALA A O 1
ATOM 1502 N N . MET A 1 182 ? -13.458 -1.877 -7.397 1.00 93.06 182 MET A N 1
ATOM 1503 C CA . MET A 1 182 ? -13.674 -0.440 -7.191 1.00 93.06 182 MET A CA 1
ATOM 1504 C C . MET A 1 182 ? -15.119 -0.118 -6.795 1.00 93.06 182 MET A C 1
ATOM 1506 O O . MET A 1 182 ? -15.331 0.743 -5.942 1.00 93.06 182 MET A O 1
ATOM 1510 N N . ILE A 1 183 ? -16.106 -0.802 -7.382 1.00 95.31 183 ILE A N 1
ATOM 1511 C CA . ILE A 1 183 ? -17.525 -0.638 -7.035 1.00 95.31 183 ILE A CA 1
ATOM 1512 C C . ILE A 1 183 ? -17.775 -1.104 -5.597 1.00 95.31 183 ILE A C 1
ATOM 1514 O O . ILE A 1 183 ? -18.285 -0.328 -4.788 1.00 95.31 183 ILE A O 1
ATOM 1518 N N . PHE A 1 184 ? -17.371 -2.334 -5.264 1.00 95.25 184 PHE A N 1
ATOM 1519 C CA . PHE A 1 184 ? -17.589 -2.910 -3.936 1.00 95.25 184 PHE A CA 1
ATOM 1520 C C . PHE A 1 184 ? -16.834 -2.148 -2.848 1.00 95.25 184 PHE A C 1
ATOM 1522 O O . PHE A 1 184 ? -17.437 -1.796 -1.843 1.00 95.25 184 PHE A O 1
ATOM 1529 N N . TRP A 1 185 ? -15.575 -1.765 -3.072 1.00 92.50 185 TRP A N 1
ATOM 1530 C CA . TRP A 1 185 ? -14.820 -0.949 -2.115 1.00 92.50 185 TRP A CA 1
ATOM 1531 C C . TRP A 1 185 ? -15.430 0.433 -1.904 1.00 92.50 185 TRP A C 1
ATOM 1533 O O . TRP A 1 185 ? -15.430 0.930 -0.782 1.00 92.50 185 TRP A O 1
ATOM 1543 N N . SER A 1 186 ? -15.966 1.060 -2.954 1.00 92.44 186 SER A N 1
ATOM 1544 C CA . SER A 1 186 ? -16.618 2.368 -2.822 1.00 92.44 186 SER A CA 1
ATOM 1545 C C . SER A 1 186 ? -17.926 2.263 -2.033 1.00 92.44 186 SER A C 1
ATOM 1547 O O . SER A 1 186 ? -18.198 3.110 -1.183 1.00 92.44 186 SER A O 1
ATOM 1549 N N . ALA A 1 187 ? -18.707 1.203 -2.264 1.00 93.69 187 ALA A N 1
ATOM 1550 C CA . ALA A 1 187 ? -19.908 0.909 -1.484 1.00 93.69 187 ALA A CA 1
ATOM 1551 C C . ALA A 1 187 ? -19.567 0.569 -0.021 1.00 93.69 187 ALA A C 1
ATOM 1553 O O . ALA A 1 187 ? -20.154 1.129 0.900 1.00 93.69 187 ALA A O 1
ATOM 1554 N N . SER A 1 188 ? -18.561 -0.277 0.197 1.00 92.25 188 SER A N 1
ATOM 1555 C CA . SER A 1 188 ? -18.037 -0.649 1.514 1.00 92.25 188 SER A CA 1
ATOM 1556 C C . SER A 1 188 ? -17.564 0.593 2.288 1.00 92.25 188 SER A C 1
ATOM 1558 O O . SER A 1 188 ? -17.938 0.794 3.443 1.00 92.25 188 SER A O 1
ATOM 1560 N N . LEU A 1 189 ? -16.850 1.517 1.631 1.00 90.94 189 LEU A N 1
ATOM 1561 C CA . LEU A 1 189 ? -16.415 2.782 2.233 1.00 90.94 189 LEU A CA 1
ATOM 1562 C C . LEU A 1 189 ? -17.592 3.680 2.642 1.00 90.94 189 LEU A C 1
ATOM 1564 O O . LEU A 1 189 ? -17.522 4.333 3.684 1.00 90.94 189 LEU A O 1
ATOM 1568 N N . TYR A 1 190 ? -18.671 3.713 1.856 1.00 92.88 190 TYR A N 1
ATOM 1569 C CA . TYR A 1 190 ? -19.881 4.451 2.219 1.00 92.88 190 TYR A CA 1
ATOM 1570 C C . TYR A 1 190 ? -20.461 3.943 3.547 1.00 92.88 190 TYR A C 1
ATOM 1572 O O . TYR A 1 190 ? -20.686 4.748 4.454 1.00 92.88 190 TYR A O 1
ATOM 1580 N N . PHE A 1 191 ? -20.629 2.627 3.699 1.00 91.75 191 PHE A N 1
ATOM 1581 C CA . PHE A 1 191 ? -21.133 2.033 4.941 1.00 91.75 191 PHE A CA 1
ATOM 1582 C C . PHE A 1 191 ? -20.156 2.201 6.112 1.00 91.75 191 PHE A C 1
ATOM 1584 O O . PHE A 1 191 ? -20.579 2.531 7.217 1.00 91.75 191 PHE A O 1
ATOM 1591 N N . TYR A 1 192 ? -18.846 2.095 5.865 1.00 88.00 192 TYR A N 1
ATOM 1592 C CA . TYR A 1 192 ? -17.813 2.325 6.879 1.00 88.00 192 TYR A CA 1
ATOM 1593 C C . TYR A 1 192 ? -17.863 3.737 7.485 1.00 88.00 192 TYR A C 1
ATOM 1595 O O . TYR A 1 192 ? -17.649 3.920 8.688 1.00 88.00 192 TYR A O 1
ATOM 1603 N 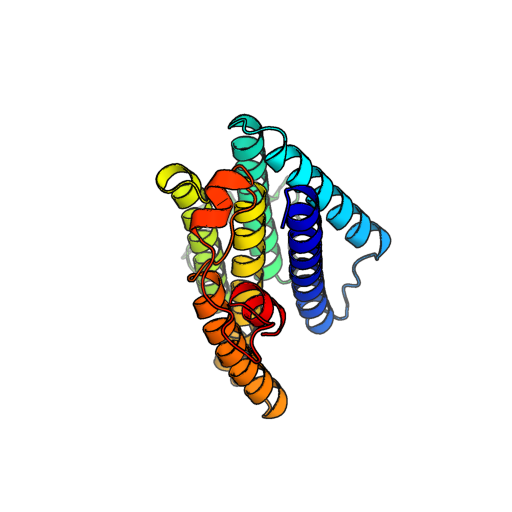N . MET A 1 193 ? -18.147 4.753 6.663 1.00 88.38 193 MET A N 1
ATOM 1604 C CA . MET A 1 193 ? -18.274 6.135 7.135 1.00 88.38 193 MET A CA 1
ATOM 1605 C C . MET A 1 193 ? -19.564 6.368 7.940 1.00 88.38 193 MET A C 1
ATOM 1607 O O . MET A 1 193 ? -19.581 7.227 8.822 1.00 88.38 193 MET A O 1
ATOM 1611 N N . HIS A 1 194 ? -20.619 5.584 7.696 1.00 88.56 194 HIS A N 1
ATOM 1612 C CA . HIS A 1 194 ? -21.901 5.654 8.408 1.00 88.56 194 HIS A CA 1
ATOM 1613 C C . HIS A 1 194 ? -21.934 4.675 9.589 1.00 88.56 194 HIS A C 1
ATOM 1615 O O . HIS A 1 194 ? -22.671 3.687 9.597 1.00 88.56 194 HIS A O 1
ATOM 1621 N N . LYS A 1 195 ? -21.111 4.963 10.602 1.00 82.44 195 LYS A N 1
ATOM 1622 C CA . LYS A 1 195 ? -20.924 4.102 11.778 1.00 82.44 195 LYS A CA 1
ATOM 1623 C C . LYS A 1 195 ? -22.217 3.906 12.576 1.00 82.44 195 LYS A C 1
ATOM 1625 O O . LYS A 1 195 ? -22.807 4.879 13.034 1.00 82.44 195 LYS A O 1
ATOM 1630 N N . SER A 1 196 ? -22.572 2.646 12.826 1.00 85.56 196 SER A N 1
ATOM 1631 C CA . SER A 1 196 ? -23.644 2.229 13.745 1.00 85.56 196 SER A CA 1
ATOM 1632 C C . SER A 1 196 ? -23.142 1.897 15.156 1.00 85.56 196 SER A C 1
ATOM 1634 O O . SER A 1 196 ? -23.933 1.765 16.085 1.00 85.56 196 SER A O 1
ATOM 1636 N N . SER A 1 197 ? -21.824 1.754 15.342 1.00 84.69 197 SER A N 1
ATOM 1637 C CA . SER A 1 197 ? -21.220 1.420 16.633 1.00 84.69 197 SER A CA 1
ATOM 1638 C C . SER A 1 197 ? -19.791 1.952 16.767 1.00 84.69 197 SER A C 1
ATOM 1640 O O . SER A 1 197 ? -19.107 2.239 15.780 1.00 84.69 197 SER A O 1
ATOM 1642 N N . SER A 1 198 ? -19.319 2.068 18.010 1.00 84.81 198 SER A N 1
ATOM 1643 C CA . SER A 1 198 ? -17.922 2.378 18.329 1.00 84.81 198 SER A CA 1
ATOM 1644 C C . SER A 1 198 ? -17.348 1.390 19.340 1.00 84.81 198 SER A C 1
ATOM 1646 O O . SER A 1 198 ? -17.993 1.077 20.343 1.00 84.81 198 SER A O 1
ATOM 1648 N N . TRP A 1 199 ? -16.121 0.926 19.086 1.00 82.62 199 TRP A N 1
ATOM 1649 C CA . TRP A 1 199 ? -15.361 0.049 19.982 1.00 82.62 199 TRP A CA 1
ATOM 1650 C C . TRP A 1 199 ? -14.475 0.818 20.974 1.00 82.62 199 TRP A C 1
ATOM 1652 O O . TRP A 1 199 ? -13.979 0.204 21.911 1.00 82.62 199 TRP A O 1
ATOM 1662 N N . THR A 1 200 ? -14.273 2.130 20.782 1.00 81.31 200 THR A N 1
ATOM 1663 C CA . THR A 1 200 ? -13.464 2.984 21.677 1.00 81.31 200 THR A CA 1
ATOM 1664 C C . THR A 1 200 ? -14.261 3.578 22.835 1.00 81.31 200 THR A C 1
ATOM 1666 O O . THR A 1 200 ? -13.674 4.098 23.779 1.00 81.31 200 THR A O 1
ATOM 1669 N N . LEU A 1 201 ? -15.590 3.576 22.729 1.00 86.25 201 LEU A N 1
ATOM 1670 C CA . LEU A 1 201 ? -16.496 4.181 23.702 1.00 86.25 201 LEU A CA 1
ATOM 1671 C C . LEU A 1 201 ? -17.054 3.128 24.655 1.00 86.25 201 LEU A C 1
ATOM 1673 O O . LEU A 1 201 ? -17.069 1.933 24.345 1.00 86.25 201 LEU A O 1
ATOM 1677 N N . SER A 1 202 ? -17.575 3.573 25.799 1.00 87.94 202 SER A N 1
ATOM 1678 C CA . SER A 1 202 ? -18.319 2.678 26.683 1.00 87.94 202 SER A CA 1
ATOM 1679 C C . SER A 1 202 ? -19.560 2.117 25.978 1.00 87.94 202 SER A C 1
ATOM 1681 O O . SER A 1 202 ? -20.104 2.717 25.049 1.00 87.94 202 SER A O 1
ATOM 1683 N N . ALA A 1 203 ? -20.064 0.971 26.444 1.00 87.56 203 ALA A N 1
ATOM 1684 C CA . ALA A 1 203 ? -21.266 0.366 25.866 1.00 87.56 203 ALA A CA 1
ATOM 1685 C C . ALA A 1 203 ? -22.489 1.303 25.919 1.00 87.56 203 ALA A C 1
ATOM 1687 O O . ALA A 1 203 ? -23.340 1.244 25.037 1.00 87.56 203 ALA A O 1
ATOM 1688 N N . ALA A 1 204 ? -22.578 2.173 26.931 1.00 89.31 204 ALA A N 1
ATOM 1689 C CA . ALA A 1 204 ? -23.656 3.151 27.052 1.00 89.31 204 ALA A CA 1
ATOM 1690 C C . ALA A 1 204 ? -23.541 4.263 25.999 1.00 89.31 204 ALA A C 1
ATOM 1692 O O . ALA A 1 204 ? -24.522 4.576 25.333 1.00 89.31 204 ALA A O 1
ATOM 1693 N N . GLU A 1 205 ? -22.343 4.811 25.801 1.00 90.75 205 GLU A N 1
ATOM 1694 C CA . GLU A 1 205 ? -22.089 5.842 24.789 1.00 90.75 205 GLU A CA 1
ATOM 1695 C C . GLU A 1 205 ? -22.205 5.281 23.369 1.00 90.75 205 GLU A C 1
ATOM 1697 O O . GLU A 1 205 ? -22.783 5.919 22.497 1.00 90.75 205 GLU A O 1
ATOM 1702 N N . SER A 1 206 ? -21.722 4.060 23.133 1.00 89.56 206 SER A N 1
ATOM 1703 C CA . SER A 1 206 ? -21.795 3.396 21.827 1.00 89.56 206 SER A CA 1
ATOM 1704 C C . SER A 1 206 ? -23.243 3.195 21.359 1.00 89.56 206 SER A C 1
ATOM 1706 O O . SER A 1 206 ? -23.533 3.371 20.181 1.00 89.56 206 SER A O 1
ATOM 1708 N N . ARG A 1 207 ? -24.188 2.951 22.283 1.00 90.00 207 ARG A N 1
ATOM 1709 C CA . ARG A 1 207 ? -25.626 2.827 21.965 1.00 90.00 207 ARG A CA 1
ATOM 1710 C C . ARG A 1 207 ? -26.238 4.086 21.357 1.00 90.00 207 ARG A C 1
ATOM 1712 O O . ARG A 1 207 ? -27.284 3.984 20.727 1.00 90.00 207 ARG A O 1
ATOM 1719 N N . THR A 1 208 ? -25.616 5.254 21.520 1.00 91.81 208 THR A N 1
ATOM 1720 C CA . THR A 1 208 ? -26.097 6.496 20.887 1.00 91.81 208 THR A CA 1
ATOM 1721 C C . THR A 1 208 ? -25.931 6.493 19.365 1.00 91.81 208 THR A C 1
ATOM 1723 O O . THR A 1 208 ? -26.610 7.257 18.687 1.00 91.81 208 THR A O 1
ATOM 1726 N N . TYR A 1 209 ? -25.085 5.606 18.826 1.00 88.25 209 TYR A N 1
ATOM 1727 C CA . TYR A 1 209 ? -24.904 5.401 17.386 1.00 88.25 209 TYR A CA 1
ATOM 1728 C C . TYR A 1 209 ? -25.902 4.403 16.784 1.00 88.25 209 TYR A C 1
ATOM 1730 O O . TYR A 1 209 ? -25.966 4.271 15.560 1.00 88.25 209 TYR A O 1
ATOM 1738 N N . ASN A 1 210 ? -26.680 3.699 17.615 1.00 89.69 210 ASN A N 1
ATOM 1739 C CA . ASN A 1 210 ? -27.613 2.691 17.133 1.00 89.69 210 ASN A CA 1
ATOM 1740 C C . ASN A 1 210 ? -28.676 3.339 16.241 1.00 89.69 210 ASN A C 1
ATOM 1742 O O . ASN A 1 210 ? -29.356 4.288 16.630 1.00 89.69 210 ASN A O 1
ATOM 1746 N N . THR A 1 211 ? -28.852 2.770 15.057 1.00 88.62 211 THR A N 1
ATOM 1747 C CA . THR A 1 211 ? -29.890 3.144 14.096 1.00 88.62 211 THR A CA 1
ATOM 1748 C C . THR A 1 211 ? -30.741 1.913 13.774 1.00 88.62 211 THR A C 1
ATOM 1750 O O . THR A 1 211 ? -30.305 0.791 14.052 1.00 88.62 211 THR A O 1
ATOM 1753 N N . PRO A 1 212 ? -31.972 2.082 13.256 1.00 89.94 212 PRO A N 1
ATOM 1754 C CA . PRO A 1 212 ? -32.762 0.954 12.772 1.00 89.94 212 PRO A CA 1
ATOM 1755 C C . PRO A 1 212 ? -31.964 0.117 11.764 1.00 89.94 212 PRO A C 1
ATOM 1757 O O . PRO A 1 212 ? -31.211 0.674 10.965 1.00 89.94 212 PRO A O 1
ATOM 1760 N N . CYS A 1 213 ? -32.126 -1.208 11.809 1.00 89.69 213 CYS A N 1
ATOM 1761 C CA . CYS A 1 213 ? -31.424 -2.113 10.900 1.00 89.69 213 CYS A CA 1
ATOM 1762 C C . CYS A 1 213 ? -31.807 -1.814 9.445 1.00 89.69 213 CYS A C 1
ATOM 1764 O O . CYS A 1 213 ? -32.972 -1.581 9.125 1.00 89.69 213 CYS A O 1
ATOM 1766 N N . THR A 1 214 ? -30.817 -1.829 8.560 1.00 87.31 214 THR A N 1
ATOM 1767 C CA . THR A 1 214 ? -30.959 -1.399 7.167 1.00 87.31 214 THR A CA 1
ATOM 1768 C C . THR A 1 214 ? -31.615 -2.476 6.298 1.00 87.31 214 THR A C 1
ATOM 1770 O O . THR A 1 214 ? -32.260 -2.152 5.301 1.00 87.31 214 THR A O 1
ATOM 1773 N N . PHE A 1 215 ? -31.473 -3.760 6.655 1.00 89.81 215 PHE A N 1
ATOM 1774 C CA . PHE A 1 215 ? -32.016 -4.876 5.872 1.00 89.81 215 PHE A CA 1
ATOM 1775 C C . PHE A 1 215 ? -32.595 -5.997 6.736 1.00 89.81 215 PHE A C 1
ATOM 1777 O O . PHE A 1 215 ? -31.958 -6.469 7.679 1.00 89.81 215 PHE A O 1
ATOM 1784 N N . MET A 1 216 ? -33.802 -6.442 6.363 1.00 89.88 216 MET A N 1
ATOM 1785 C CA . MET A 1 216 ? -34.566 -7.519 7.016 1.00 89.88 216 MET A CA 1
ATOM 1786 C C . MET A 1 216 ? -34.722 -7.359 8.537 1.00 89.88 216 MET A C 1
ATOM 1788 O O . MET A 1 216 ? -34.826 -8.356 9.245 1.00 89.88 216 MET A O 1
ATOM 1792 N N . ASP A 1 217 ? -34.685 -6.122 9.043 1.00 89.25 217 ASP A N 1
ATOM 1793 C CA . ASP A 1 217 ? -34.679 -5.820 10.481 1.00 89.25 217 ASP A CA 1
ATOM 1794 C C . ASP A 1 217 ? -33.585 -6.570 11.274 1.00 89.25 217 ASP A C 1
ATOM 1796 O O . ASP A 1 217 ? -33.707 -6.768 12.483 1.00 89.25 217 ASP A O 1
ATOM 1800 N N . PHE A 1 218 ? -32.513 -6.995 10.593 1.00 90.56 218 PHE A N 1
ATOM 1801 C CA . PHE A 1 218 ? -31.452 -7.817 11.174 1.00 90.56 218 PHE A CA 1
ATOM 1802 C C . PHE A 1 218 ? -30.053 -7.259 10.913 1.00 90.56 218 PHE A C 1
ATOM 1804 O O . PHE A 1 218 ? -29.248 -7.212 11.836 1.00 90.56 218 PHE A O 1
ATOM 1811 N N . TYR A 1 219 ? -29.766 -6.831 9.681 1.00 91.38 219 TYR A N 1
ATOM 1812 C CA . TYR A 1 219 ? -28.433 -6.361 9.303 1.00 91.38 219 TYR A CA 1
ATOM 1813 C C . TYR A 1 219 ? -28.340 -4.843 9.362 1.00 91.38 219 TYR A C 1
ATOM 1815 O O . TYR A 1 219 ? -29.182 -4.140 8.790 1.00 91.38 219 TYR A O 1
ATOM 1823 N N . ASP A 1 220 ? -27.294 -4.343 10.011 1.00 91.19 220 ASP A N 1
ATOM 1824 C CA . ASP A 1 220 ? -26.993 -2.919 10.085 1.00 91.19 220 ASP A CA 1
ATOM 1825 C C . ASP A 1 220 ? -25.931 -2.495 9.049 1.00 91.19 220 ASP A C 1
ATOM 1827 O O . ASP A 1 220 ? -25.450 -3.280 8.226 1.00 91.19 220 ASP A O 1
ATOM 1831 N N . ASN A 1 221 ? -25.553 -1.216 9.068 1.00 91.06 221 ASN A N 1
ATOM 1832 C CA . ASN A 1 221 ? -24.519 -0.692 8.172 1.00 91.06 221 ASN A CA 1
ATOM 1833 C C . ASN A 1 221 ? -23.146 -1.353 8.378 1.00 91.06 221 ASN A C 1
ATOM 1835 O O . ASN A 1 221 ? -22.372 -1.458 7.428 1.00 91.06 221 ASN A O 1
ATOM 1839 N N . HIS A 1 222 ? -22.824 -1.782 9.598 1.00 88.31 222 HIS A N 1
ATOM 1840 C CA . HIS A 1 222 ? -21.559 -2.441 9.899 1.00 88.31 222 HIS A CA 1
ATOM 1841 C C . HIS A 1 222 ? -21.511 -3.846 9.288 1.00 88.31 222 HIS A C 1
ATOM 1843 O O . HIS A 1 222 ? -20.485 -4.222 8.723 1.00 88.31 222 HIS A O 1
ATOM 1849 N N . ASP A 1 223 ? -22.626 -4.576 9.298 1.00 90.38 223 ASP A N 1
ATOM 1850 C CA . ASP A 1 223 ? -22.729 -5.874 8.629 1.00 90.38 223 ASP A CA 1
ATOM 1851 C C . ASP A 1 223 ? -22.580 -5.744 7.107 1.00 90.38 223 ASP A C 1
ATOM 1853 O O . ASP A 1 223 ? -21.816 -6.484 6.485 1.00 90.38 223 ASP A O 1
ATOM 1857 N N . PHE A 1 224 ? -23.246 -4.755 6.495 1.00 91.19 224 PHE A N 1
ATOM 1858 C CA . PHE A 1 224 ? -23.089 -4.477 5.062 1.00 91.19 224 PHE A CA 1
ATOM 1859 C C . PHE A 1 224 ? -21.659 -4.104 4.688 1.00 91.19 224 PHE A C 1
ATOM 1861 O O . PHE A 1 224 ? -21.171 -4.544 3.649 1.00 91.19 224 PHE A O 1
ATOM 1868 N N . TRP A 1 225 ? -20.974 -3.328 5.531 1.00 90.44 225 TRP A N 1
ATOM 1869 C CA . TRP A 1 225 ? -19.553 -3.046 5.346 1.00 90.44 225 TRP A CA 1
ATOM 1870 C C . TRP A 1 225 ? -18.709 -4.329 5.334 1.00 90.44 225 TRP A C 1
ATOM 1872 O O . TRP A 1 225 ? -17.814 -4.450 4.506 1.00 90.44 225 TRP A O 1
ATOM 1882 N N . HIS A 1 226 ? -19.005 -5.302 6.198 1.00 87.06 226 HIS A N 1
ATOM 1883 C CA . HIS A 1 226 ? -18.293 -6.581 6.216 1.00 87.06 226 HIS A CA 1
ATOM 1884 C C . HIS A 1 226 ? -18.629 -7.503 5.033 1.00 87.06 226 HIS A C 1
ATOM 1886 O O . HIS A 1 226 ? -17.776 -8.293 4.625 1.00 87.06 226 HIS A O 1
ATOM 1892 N N . PHE A 1 227 ? -19.845 -7.434 4.485 1.00 89.94 227 PHE A N 1
ATOM 1893 C CA . PHE A 1 227 ? -20.238 -8.236 3.321 1.00 89.94 227 PHE A CA 1
ATOM 1894 C C . PHE A 1 227 ? -19.641 -7.749 1.993 1.00 89.94 227 PHE A C 1
ATOM 1896 O O . PHE A 1 227 ? -19.492 -8.563 1.078 1.00 89.94 227 PHE A O 1
ATOM 1903 N N . LEU A 1 228 ? -19.344 -6.449 1.881 1.00 88.25 228 LEU A N 1
ATOM 1904 C CA . LEU A 1 228 ? -18.869 -5.772 0.664 1.00 88.25 228 LEU A CA 1
ATOM 1905 C C . LEU A 1 228 ? -17.341 -5.639 0.618 1.00 88.25 228 LEU A C 1
ATOM 1907 O O . LEU A 1 228 ? -16.756 -6.046 -0.413 1.00 88.25 228 LEU A O 1
#

Foldseek 3Di:
DAPVVVLVVLLVLLVVLLVLLVVVVCVVCVVDDDDPVVSVVVSVVVSVLLVCQQVDVDVVSLVVVLVVVLVVLVVVLVCVLVVNPDDDDPCVVVVLVVLVVPPPCSPDRPDVLSVVLSVVVSVVSVVLSVCCVVVPCDTPSSSSSVNSVSNSVSSVVSVVVVCVVVVHDDDPVVVVVVVVCVVLVVLLVVLVVLDQADNVDDPVVRNVSHDQAPPPSPHHSVNSSVVD

Sequence (228 aa):
PNHSNFQFDTSFMYIICMLSMIKIYQTRHPDINANAYLVFGVLAFIIILGLTGIMYEGPILFILFTCLHLIMIFWLSAQIYYMGRWKLDKKTPKRFLNHLMTAPNPCRPKYPNRMVLLSIGILINLGLAISHWIIKFGNFGNYLLILFMVNLILYLSFYIVMKLISKEKLHFWPLLYILLAMIFWSASLYFYMHKSSSWTLSAAESRTYNTPCTFMDFYDNHDFWHFL

Secondary structure (DSSP, 8-state):
--HHHHHHHHHHHHHHHHHHHHHHHHHH-TT----HHHHHHHHHHHHHHHHHHHH---HHHHHHHHHHHHHHHHHHHHHHHTTT-----TTHHHHHHHHHHH-SSTT--SSHHHHHHHHHHHHHHHHHHHHHHHH--SSHHHHHHHHHHHHHHHHHHHHHHHHHHTTPPPPHHHHHHHHHHHHHHHHHHHHHHS-S--SSS-HHHHGGG----SBTTTB-HHHHHHH-

pLDDT: mean 87.99, std 6.84, range [63.72, 96.69]